Protein 1ITH (pdb70)

Sequence (282 aa):
GLTAAQIKAIQDHWFLNIKGCLQAAADSIFFKYLTAYPGDLAFFHKFSSVPLYGLRSNPAYKAQTLTVINYLDKVVDALGGNAGALMKAKVPSHDAMGITPKHFGQLLKLVGGVFQEEFSADPTTVAAWGDAAGVLVAAMKGLTAAQIKAIQDHWFLNIKGCLQAAADSIFFKYLTAYPGDLAFFHKFSSVPLYGLRSNPAYKAQTLTVINYLDKVVDALGGNAGALMKAKVPSHDAMGITPKHFGQLLKLVGGVFQEEFSADPTTVAAWGDAAGVLVAAMK

Foldseek 3Di:
DDDVVLLCLQVVLCVVFCVVCVLVLLLQLVLVLCVVVVVCLVLVVVCSVPPSVCQSVDPVSSVVSSVVSVLVVVLSVAVVHCSLVSLLVPAPVCVVSVQHLVNLLSSLQCNLVSCVPPGPRDPSNSVSSNVSSVVSSVSND/DADVVLLVLQLVLCVVFDVVCVLVLLQLLVLVLCVVVVVVLVLLPVCSPPPSVCQNVDVVNSVVSSVVSVLVVVLSVQVVHCSLVSLQVCQVVVVVSVDALVSQLSSLCCSLVVCVVPRVRDPSNSVSSNVVSVVNSVSND

Structure (mmCIF, N/CA/C/O backbone):
data_1ITH
#
_entry.id   1ITH
#
_cell.length_a   104.800
_cell.length_b   54.900
_cell.length_c   110.600
_cell.angle_alpha   90.00
_cell.angle_beta   90.00
_cell.angle_gamma   90.00
#
_symmetry.space_group_name_H-M   'C 2 2 21'
#
loop_
_entity.id
_entity.type
_entity.pdbx_description
1 polymer 'HEMOGLOBIN (CYANO MET)'
2 non-polymer 'CYANIDE ION'
3 non-polymer 'PROTOPORPHYRIN IX CONTAINING FE'
4 water water
#
loop_
_atom_site.group_PDB
_atom_site.id
_atom_site.type_symbol
_atom_site.label_atom_id
_atom_site.label_alt_id
_atom_site.label_comp_id
_atom_site.label_asym_id
_atom_site.label_entity_id
_atom_site.label_seq_id
_atom_site.pdbx_PDB_ins_code
_atom_site.Cartn_x
_atom_site.Cartn_y
_atom_site.Cartn_z
_atom_site.occupancy
_atom_site.B_iso_or_equiv
_atom_site.auth_seq_id
_atom_site.auth_comp_id
_atom_site.auth_asym_id
_atom_site.auth_atom_id
_atom_site.pdbx_PDB_model_num
ATOM 1 N N . GLY A 1 1 ? 1.312 33.477 23.992 1.00 43.60 1 GLY A N 1
ATOM 2 C CA . GLY A 1 1 ? 2.265 34.188 24.838 1.00 45.83 1 GLY A CA 1
ATOM 3 C C . GLY A 1 1 ? 3.423 33.244 25.186 1.00 43.55 1 GLY A C 1
ATOM 4 O O . GLY A 1 1 ? 3.137 32.046 25.235 1.00 43.92 1 GLY A O 1
ATOM 5 N N . LEU A 1 2 ? 4.627 33.736 25.542 1.00 40.44 2 LEU A N 1
ATOM 6 C CA . LEU A 1 2 ? 5.831 32.906 25.698 1.00 40.29 2 LEU A CA 1
ATOM 7 C C . LEU A 1 2 ? 6.267 32.248 26.994 1.00 40.05 2 LEU A C 1
ATOM 8 O O . LEU A 1 2 ? 6.470 32.916 28.012 1.00 46.19 2 LEU A O 1
ATOM 13 N N . THR A 1 3 ? 6.492 30.942 26.980 1.00 37.08 3 THR A N 1
ATOM 14 C CA . THR A 1 3 ? 6.989 30.243 28.144 1.00 37.31 3 THR A CA 1
ATOM 15 C C . THR A 1 3 ? 8.469 29.939 27.932 1.00 34.00 3 THR A C 1
ATOM 16 O O . THR A 1 3 ? 8.975 29.951 26.808 1.00 37.25 3 THR A O 1
ATOM 20 N N . ALA A 1 4 ? 9.259 29.620 28.944 1.00 32.71 4 ALA A N 1
ATOM 21 C CA . ALA A 1 4 ? 10.681 29.295 28.757 1.00 28.78 4 ALA A CA 1
ATOM 22 C C . ALA A 1 4 ? 10.913 28.142 27.777 1.00 24.54 4 ALA A C 1
ATOM 23 O O . ALA A 1 4 ? 11.948 28.058 27.124 1.00 24.83 4 ALA A O 1
ATOM 25 N N . ALA A 1 5 ? 9.912 27.278 27.613 1.00 22.30 5 ALA A N 1
ATOM 26 C CA . ALA A 1 5 ? 10.022 26.146 26.722 1.00 22.21 5 ALA A CA 1
ATOM 27 C C . ALA A 1 5 ? 9.998 26.657 25.278 1.00 21.06 5 ALA A C 1
ATOM 28 O O . ALA A 1 5 ? 10.861 26.299 24.472 1.00 24.13 5 ALA A O 1
ATOM 30 N N . GLN A 1 6 ? 9.027 27.526 24.983 1.00 18.47 6 GLN A N 1
ATOM 31 C CA . GLN A 1 6 ? 8.896 28.208 23.709 1.00 17.72 6 GLN A CA 1
ATOM 32 C C . GLN A 1 6 ? 10.159 28.994 23.348 1.00 18.19 6 GLN A C 1
ATOM 33 O O . GLN A 1 6 ? 10.691 28.831 22.254 1.00 29.23 6 GLN A O 1
ATOM 39 N N . ILE A 1 7 ? 10.751 29.768 24.248 1.00 18.35 7 ILE A N 1
ATOM 40 C CA . ILE A 1 7 ? 11.999 30.476 24.006 1.00 14.17 7 ILE A CA 1
ATOM 41 C C . ILE A 1 7 ? 13.136 29.502 23.774 1.00 15.18 7 ILE A C 1
ATOM 42 O O . ILE A 1 7 ? 14.012 29.855 22.976 1.00 18.16 7 ILE A O 1
ATOM 47 N N . LYS A 1 8 ? 13.220 28.292 24.369 1.00 18.07 8 LYS A N 1
ATOM 48 C CA . LYS A 1 8 ? 14.300 27.324 24.072 1.00 14.11 8 LYS A CA 1
ATOM 49 C C . LYS A 1 8 ? 14.058 26.698 22.689 1.00 13.31 8 LYS A C 1
ATOM 50 O O . LYS A 1 8 ? 14.964 26.579 21.861 1.00 15.52 8 LYS A O 1
ATOM 56 N N . ALA A 1 9 ? 12.804 26.401 22.391 1.00 11.04 9 ALA A N 1
ATOM 57 C CA . ALA A 1 9 ? 12.407 25.853 21.117 1.00 15.17 9 ALA A CA 1
ATOM 58 C C . ALA A 1 9 ? 12.924 26.786 20.006 1.00 18.30 9 ALA A C 1
ATOM 59 O O . ALA A 1 9 ? 13.691 26.356 19.137 1.00 24.13 9 ALA A O 1
ATOM 61 N N . ILE A 1 10 ? 12.568 28.073 20.041 1.00 18.72 10 ILE A N 1
ATOM 62 C CA . ILE A 1 10 ? 13.023 29.071 19.073 1.00 18.57 10 ILE A CA 1
ATOM 63 C C . ILE A 1 10 ? 14.530 29.187 19.051 1.00 18.74 10 ILE A C 1
ATOM 64 O O . ILE A 1 10 ? 15.144 28.988 17.977 1.00 22.61 10 ILE A O 1
ATOM 69 N N . GLN A 1 11 ? 15.148 29.452 20.205 1.00 15.69 11 GLN A N 1
ATOM 70 C CA . GLN A 1 11 ? 16.590 29.624 20.206 1.00 19.95 11 GLN A CA 1
ATOM 71 C C . GLN A 1 11 ? 17.443 28.469 19.702 1.00 20.98 11 GLN A C 1
ATOM 72 O O . GLN A 1 11 ? 18.424 28.714 18.982 1.00 13.44 11 GLN A O 1
ATOM 78 N N . ASP A 1 12 ? 17.089 27.229 20.046 1.00 22.90 12 ASP A N 1
ATOM 79 C CA . ASP A 1 12 ? 17.840 26.054 19.602 1.00 26.10 12 ASP A CA 1
ATOM 80 C C . ASP A 1 12 ? 17.727 25.827 18.126 1.00 25.36 12 ASP A C 1
ATOM 81 O O . ASP A 1 12 ? 18.701 25.485 17.454 1.00 27.92 12 ASP A O 1
ATOM 86 N N . HIS A 1 13 ? 16.519 26.020 17.607 1.00 24.44 13 HIS A N 1
ATOM 87 C CA . HIS A 1 13 ? 16.306 25.904 16.181 1.00 23.18 13 HIS A CA 1
ATOM 88 C C . HIS A 1 13 ? 17.060 26.983 15.397 1.00 21.51 13 HIS A C 1
ATOM 89 O O . HIS A 1 13 ? 17.599 26.697 14.324 1.00 17.33 13 HIS A O 1
ATOM 96 N N . TRP A 1 14 ? 17.039 28.231 15.900 1.00 20.03 14 TRP A N 1
ATOM 97 C CA . TRP A 1 14 ? 17.685 29.383 15.272 1.00 12.82 14 TRP A CA 1
ATOM 98 C C . TRP A 1 14 ? 19.158 29.095 15.222 1.00 14.47 14 TRP A C 1
ATOM 99 O O . TRP A 1 14 ? 19.769 29.299 14.163 1.00 19.06 14 TRP A O 1
ATOM 110 N N . PHE A 1 15 ? 19.745 28.570 16.292 1.00 9.37 15 PHE A N 1
ATOM 111 C CA . PHE A 1 15 ? 21.148 28.237 16.248 1.00 11.23 15 PHE A CA 1
ATOM 112 C C . PHE A 1 15 ? 21.403 27.127 15.239 1.00 14.03 15 PHE A C 1
ATOM 113 O O . PHE A 1 15 ? 22.402 27.160 14.538 1.00 14.31 15 PHE A O 1
ATOM 121 N N . LEU A 1 16 ? 20.493 26.155 15.130 1.00 22.73 16 LEU A N 1
ATOM 122 C CA . LEU A 1 16 ? 20.647 24.991 14.252 1.00 23.82 16 LEU A CA 1
ATOM 123 C C . LEU A 1 16 ? 20.543 25.239 12.765 1.00 22.72 16 LEU A C 1
ATOM 124 O O . LEU A 1 16 ? 21.390 24.787 11.997 1.00 23.05 16 LEU A O 1
ATOM 129 N N . ASN A 1 17 ? 19.512 25.972 12.358 1.00 21.84 17 ASN A N 1
ATOM 130 C CA . ASN A 1 17 ? 19.187 26.083 10.939 1.00 20.68 17 ASN A CA 1
ATOM 131 C C . ASN A 1 17 ? 19.229 27.471 10.330 1.00 23.93 17 ASN A C 1
ATOM 132 O O . ASN A 1 17 ? 19.193 27.616 9.096 1.00 26.55 17 ASN A O 1
ATOM 137 N N . ILE A 1 18 ? 19.262 28.502 11.199 1.00 21.33 18 ILE A N 1
ATOM 138 C CA . ILE A 1 18 ? 19.175 29.895 10.761 1.00 14.25 18 ILE A CA 1
ATOM 139 C C . ILE A 1 18 ? 20.485 30.610 10.928 1.00 13.70 18 ILE A C 1
ATOM 140 O O . ILE A 1 18 ? 20.991 31.150 9.941 1.00 16.90 18 ILE A O 1
ATOM 145 N N . LYS A 1 19 ? 21.090 30.576 12.105 1.00 10.91 19 LYS A N 1
ATOM 146 C CA . LYS A 1 19 ? 22.319 31.310 12.339 1.00 12.15 19 LYS A CA 1
ATOM 147 C C . LYS A 1 19 ? 23.461 31.044 11.369 1.00 14.97 19 LYS A C 1
ATOM 148 O O . LYS A 1 19 ? 24.166 31.976 10.981 1.00 23.74 19 LYS A O 1
ATOM 154 N N . GLY A 1 20 ? 23.711 29.817 10.946 1.00 15.74 20 GLY A N 1
ATOM 155 C CA . GLY A 1 20 ? 24.789 29.499 10.047 1.00 10.37 20 GLY A CA 1
ATOM 156 C C . GLY A 1 20 ? 24.572 30.025 8.633 1.00 9.93 20 GLY A C 1
ATOM 157 O O . GLY A 1 20 ? 25.571 30.152 7.918 1.00 4.13 20 GLY A O 1
ATOM 158 N N . CYS A 1 21 ? 23.346 30.381 8.243 1.00 8.27 21 CYS A N 1
ATOM 159 C CA . CYS A 1 21 ? 23.044 30.862 6.915 1.00 15.80 21 CYS A CA 1
ATOM 160 C C . CYS A 1 21 ? 21.957 31.902 7.064 1.00 17.43 21 CYS A C 1
ATOM 161 O O . CYS A 1 21 ? 20.822 31.720 6.588 1.00 20.77 21 CYS A O 1
ATOM 164 N N . LEU A 1 22 ? 22.306 33.038 7.685 1.00 14.85 22 LEU A N 1
ATOM 165 C CA . LEU A 1 22 ? 21.331 34.102 7.898 1.00 15.63 22 LEU A CA 1
ATOM 166 C C . LEU A 1 22 ? 20.792 34.688 6.604 1.00 18.17 22 LEU A C 1
ATOM 167 O O . LEU A 1 22 ? 19.570 34.951 6.567 1.00 19.61 22 LEU A O 1
ATOM 172 N N . GLN A 1 23 ? 21.611 34.797 5.526 1.00 13.49 23 GLN A N 1
ATOM 173 C CA . GLN A 1 23 ? 21.159 35.326 4.228 1.00 9.52 23 GLN A CA 1
ATOM 174 C C . GLN A 1 23 ? 20.021 34.526 3.578 1.00 12.34 23 GLN A C 1
ATOM 175 O O . GLN A 1 23 ? 19.038 35.082 3.078 1.00 10.16 23 GLN A O 1
ATOM 181 N N . ALA A 1 24 ? 20.030 33.191 3.668 1.00 11.65 24 ALA A N 1
ATOM 182 C CA . ALA A 1 24 ? 18.972 32.379 3.036 1.00 10.66 24 ALA A CA 1
ATOM 183 C C . ALA A 1 24 ? 17.621 32.496 3.717 1.00 10.58 24 ALA A C 1
ATOM 184 O O . ALA A 1 24 ? 16.520 32.496 3.114 1.00 11.93 24 ALA A O 1
ATOM 186 N N . ALA A 1 25 ? 17.738 32.508 5.047 1.00 8.80 25 ALA A N 1
ATOM 187 C CA . ALA A 1 25 ? 16.563 32.615 5.885 1.00 5.16 25 ALA A CA 1
ATOM 188 C C . ALA A 1 25 ? 15.994 34.001 5.616 1.00 6.39 25 ALA A C 1
ATOM 189 O O . ALA A 1 25 ? 14.796 34.080 5.328 1.00 8.22 25 ALA A O 1
ATOM 191 N N . ALA A 1 26 ? 16.839 35.055 5.544 1.00 3.04 26 ALA A N 1
ATOM 192 C CA . ALA A 1 26 ? 16.397 36.419 5.278 1.00 3.34 26 ALA A CA 1
ATOM 193 C C . ALA A 1 26 ? 15.722 36.584 3.920 1.00 7.97 26 ALA A C 1
ATOM 194 O O . ALA A 1 26 ? 14.552 37.035 3.891 1.00 8.09 26 ALA A O 1
ATOM 196 N N . ASP A 1 27 ? 16.377 36.115 2.834 1.00 8.29 27 ASP A N 1
ATOM 197 C CA . ASP A 1 27 ? 15.826 36.134 1.470 1.00 10.47 27 ASP A CA 1
ATOM 198 C C . ASP A 1 27 ? 14.476 35.485 1.374 1.00 12.23 27 ASP A C 1
ATOM 199 O O . ASP A 1 27 ? 13.590 36.010 0.706 1.00 10.95 27 ASP A O 1
ATOM 204 N N . SER A 1 28 ? 14.299 34.307 1.995 1.00 17.30 28 SER A N 1
ATOM 205 C CA . SER A 1 28 ? 13.029 33.601 1.952 1.00 16.51 28 SER A CA 1
ATOM 206 C C . SER A 1 28 ? 11.939 34.180 2.840 1.00 13.21 28 SER A C 1
ATOM 207 O O . SER A 1 28 ? 10.764 34.137 2.462 1.00 11.67 28 SER A O 1
ATOM 210 N N . ILE A 1 29 ? 12.262 34.749 4.005 1.00 12.01 29 ILE A N 1
ATOM 211 C CA . ILE A 1 29 ? 11.244 35.416 4.808 1.00 7.46 29 ILE A CA 1
ATOM 212 C C . ILE A 1 29 ? 10.768 36.596 3.975 1.00 6.54 29 ILE A C 1
ATOM 213 O O . ILE A 1 29 ? 9.568 36.701 3.734 1.00 9.80 29 ILE A O 1
ATOM 218 N N . PHE A 1 30 ? 11.625 37.437 3.413 1.00 6.87 30 PHE A N 1
ATOM 219 C CA . PHE A 1 30 ? 11.089 38.546 2.644 1.00 10.35 30 PHE A CA 1
ATOM 220 C C . PHE A 1 30 ? 10.461 38.139 1.318 1.00 11.52 30 PHE A C 1
ATOM 221 O O . PHE A 1 30 ? 9.458 38.759 0.911 1.00 10.31 30 PHE A O 1
ATOM 229 N N . PHE A 1 31 ? 10.977 37.073 0.665 1.00 9.61 31 PHE A N 1
ATOM 230 C CA . PHE A 1 31 ? 10.310 36.573 -0.515 1.00 7.47 31 PHE A CA 1
ATOM 231 C C . PHE A 1 31 ? 8.889 36.090 -0.198 1.00 9.13 31 PHE A C 1
ATOM 232 O O . PHE A 1 31 ? 7.970 36.541 -0.900 1.00 13.54 31 PHE A O 1
ATOM 240 N N . LYS A 1 32 ? 8.595 35.259 0.811 1.00 8.44 32 LYS A N 1
ATOM 241 C CA . LYS A 1 32 ? 7.222 34.924 1.177 1.00 14.15 32 LYS A CA 1
ATOM 242 C C . LYS A 1 32 ? 6.378 36.166 1.537 1.00 14.00 32 LYS A C 1
ATOM 243 O O . LYS A 1 32 ? 5.173 36.217 1.214 1.00 15.92 32 LYS A O 1
ATOM 249 N N . TYR A 1 33 ? 6.952 37.201 2.171 1.00 13.67 33 TYR A N 1
ATOM 250 C CA . TYR A 1 33 ? 6.251 38.472 2.407 1.00 9.12 33 TYR A CA 1
ATOM 251 C C . TYR A 1 33 ? 5.866 39.204 1.119 1.00 8.18 33 TYR A C 1
ATOM 252 O O . TYR A 1 33 ? 4.705 39.581 0.877 1.00 8.21 33 TYR A O 1
ATOM 261 N N . LEU A 1 34 ? 6.862 39.430 0.286 1.00 5.71 34 LEU A N 1
ATOM 262 C CA . LEU A 1 34 ? 6.679 40.161 -0.939 1.00 8.86 34 LEU A CA 1
ATOM 263 C C . LEU A 1 34 ? 5.832 39.425 -1.971 1.00 11.93 34 LEU A C 1
ATOM 264 O O . LEU A 1 34 ? 5.177 40.018 -2.838 1.00 18.03 34 LEU A O 1
ATOM 269 N N . THR A 1 35 ? 5.766 38.102 -1.890 1.00 16.47 35 THR A N 1
ATOM 270 C CA . THR A 1 35 ? 4.826 37.360 -2.708 1.00 15.04 35 THR A CA 1
ATOM 271 C C . THR A 1 35 ? 3.410 37.524 -2.205 1.00 16.56 35 THR A C 1
ATOM 272 O O . THR A 1 35 ? 2.480 37.693 -3.001 1.00 22.08 35 THR A O 1
ATOM 276 N N . ALA A 1 36 ? 3.231 37.433 -0.882 1.00 15.29 36 ALA A N 1
ATOM 277 C CA . ALA A 1 36 ? 1.890 37.562 -0.339 1.00 13.59 36 ALA A CA 1
ATOM 278 C C . ALA A 1 36 ? 1.380 39.003 -0.397 1.00 13.35 36 ALA A C 1
ATOM 279 O O . ALA A 1 36 ? 0.168 39.212 -0.608 1.00 14.98 36 ALA A O 1
ATOM 281 N N . TYR A 1 37 ? 2.292 39.988 -0.271 1.00 8.32 37 TYR A N 1
ATOM 282 C CA . TYR A 1 37 ? 1.944 41.406 -0.213 1.00 9.89 37 TYR A CA 1
ATOM 283 C C . TYR A 1 37 ? 2.721 42.184 -1.294 1.00 10.65 37 TYR A C 1
ATOM 284 O O . TYR A 1 37 ? 3.626 42.994 -1.028 1.00 4.48 37 TYR A O 1
ATOM 293 N N . PRO A 1 38 ? 2.437 41.948 -2.587 1.00 12.28 38 PRO A N 1
ATOM 294 C CA . PRO A 1 38 ? 3.290 42.411 -3.659 1.00 12.53 38 PRO A CA 1
ATOM 295 C C . PRO A 1 38 ? 3.324 43.930 -3.750 1.00 15.22 38 PRO A C 1
ATOM 296 O O . PRO A 1 38 ? 4.358 44.497 -4.097 1.00 23.09 38 PRO A O 1
ATOM 300 N N . GLY A 1 39 ? 2.292 44.671 -3.379 1.00 17.04 39 GLY A N 1
ATOM 301 C CA . GLY A 1 39 ? 2.384 46.120 -3.506 1.00 17.95 39 GLY A CA 1
ATOM 302 C C . GLY A 1 39 ? 3.422 46.778 -2.580 1.00 16.00 39 GLY A C 1
ATOM 303 O O . GLY A 1 39 ? 3.983 47.822 -2.929 1.00 20.24 39 GLY A O 1
ATOM 304 N N . ASP A 1 40 ? 3.766 46.197 -1.428 1.00 13.62 40 ASP A N 1
ATOM 305 C CA . ASP A 1 40 ? 4.649 46.844 -0.480 1.00 12.71 40 ASP A CA 1
ATOM 306 C C . ASP A 1 40 ? 6.092 46.863 -1.019 1.00 13.25 40 ASP A C 1
ATOM 307 O O . ASP A 1 40 ? 7.014 47.522 -0.492 1.00 12.72 40 ASP A O 1
ATOM 312 N N . LEU A 1 41 ? 6.322 46.217 -2.163 1.00 8.06 41 LEU A N 1
ATOM 313 C CA . LEU A 1 41 ? 7.602 46.321 -2.831 1.00 9.71 41 LEU A CA 1
ATOM 314 C C . LEU A 1 41 ? 7.888 47.810 -3.175 1.00 8.87 41 LEU A C 1
ATOM 315 O O . LEU A 1 41 ? 9.040 48.247 -3.140 1.00 10.96 41 LEU A O 1
ATOM 320 N N . ALA A 1 42 ? 6.864 48.634 -3.384 1.00 7.29 42 ALA A N 1
ATOM 321 C CA . ALA A 1 42 ? 7.053 50.029 -3.690 1.00 11.46 42 ALA A CA 1
ATOM 322 C C . ALA A 1 42 ? 7.791 50.723 -2.541 1.00 14.76 42 ALA A C 1
ATOM 323 O O . ALA A 1 42 ? 8.671 51.544 -2.804 1.00 25.77 42 ALA A O 1
ATOM 325 N N . PHE A 1 43 ? 7.580 50.370 -1.265 1.00 13.74 43 PHE A N 1
ATOM 326 C CA . PHE A 1 43 ? 8.315 50.920 -0.134 1.00 10.75 43 PHE A CA 1
ATOM 327 C C . PHE A 1 43 ? 9.806 50.726 -0.252 1.00 10.54 43 PHE A C 1
ATOM 328 O O . PHE A 1 43 ? 10.575 51.554 0.265 1.00 7.61 43 PHE A O 1
ATOM 336 N N . PHE A 1 44 ? 10.296 49.683 -0.923 1.00 13.51 44 PHE A N 1
ATOM 337 C CA . PHE A 1 44 ? 11.720 49.410 -1.007 1.00 17.58 44 PHE A CA 1
ATOM 338 C C . PHE A 1 44 ? 12.378 50.009 -2.259 1.00 20.03 44 PHE A C 1
ATOM 339 O O . PHE A 1 44 ? 12.903 49.332 -3.147 1.00 21.30 44 PHE A O 1
ATOM 347 N N . HIS A 1 45 ? 12.539 51.342 -2.172 1.00 20.40 45 HIS A N 1
ATOM 348 C CA . HIS A 1 45 ? 13.038 52.169 -3.281 1.00 15.19 45 HIS A CA 1
ATOM 349 C C . HIS A 1 45 ? 14.355 51.758 -3.867 1.00 12.25 45 HIS A C 1
ATOM 350 O O . HIS A 1 45 ? 14.529 51.967 -5.054 1.00 18.31 45 HIS A O 1
ATOM 357 N N . LYS A 1 46 ? 15.289 51.132 -3.158 1.00 13.80 46 LYS A N 1
ATOM 358 C CA . LYS A 1 46 ? 16.465 50.714 -3.860 1.00 15.63 46 LYS A CA 1
ATOM 359 C C . LYS A 1 46 ? 16.309 49.364 -4.548 1.00 16.07 46 LYS A C 1
ATOM 360 O O . LYS A 1 46 ? 17.279 48.828 -5.068 1.00 22.70 46 LYS A O 1
ATOM 366 N N . PHE A 1 47 ? 15.124 48.758 -4.625 1.00 12.14 47 PHE A N 1
ATOM 367 C CA . PHE A 1 47 ? 14.940 47.605 -5.499 1.00 17.10 47 PHE A CA 1
ATOM 368 C C . PHE A 1 47 ? 13.486 47.483 -5.986 1.00 19.07 47 PHE A C 1
ATOM 369 O O . PHE A 1 47 ? 13.117 46.495 -6.628 1.00 19.74 47 PHE A O 1
ATOM 377 N N . SER A 1 48 ? 12.674 48.539 -5.884 1.00 21.90 48 SER A N 1
ATOM 378 C CA . SER A 1 48 ? 11.274 48.520 -6.311 1.00 22.30 48 SER A CA 1
ATOM 379 C C . SER A 1 48 ? 11.000 48.346 -7.800 1.00 19.96 48 SER A C 1
ATOM 380 O O . SER A 1 48 ? 9.854 48.261 -8.228 1.00 18.58 48 SER A O 1
ATOM 383 N N . SER A 1 49 ? 12.004 48.340 -8.652 1.00 18.53 49 SER A N 1
ATOM 384 C CA . SER A 1 49 ? 11.782 48.100 -10.052 1.00 23.58 49 SER A CA 1
ATOM 385 C C . SER A 1 49 ? 12.239 46.710 -10.474 1.00 23.06 49 SER A C 1
ATOM 386 O O . SER A 1 49 ? 12.160 46.336 -11.649 1.00 28.89 49 SER A O 1
ATOM 389 N N . VAL A 1 50 ? 12.735 45.899 -9.558 1.00 20.78 50 VAL A N 1
ATOM 390 C CA . VAL A 1 50 ? 13.084 44.526 -9.876 1.00 16.95 50 VAL A CA 1
ATOM 391 C C . VAL A 1 50 ? 11.722 43.838 -9.815 1.00 21.73 50 VAL A C 1
ATOM 392 O O . VAL A 1 50 ? 10.917 44.203 -8.927 1.00 23.00 50 VAL A O 1
ATOM 396 N N . PRO A 1 51 ? 11.335 42.954 -10.772 1.00 20.56 51 PRO A N 1
ATOM 397 C CA . PRO A 1 51 ? 10.133 42.119 -10.694 1.00 14.79 51 PRO A CA 1
ATOM 398 C C . PRO A 1 51 ? 10.450 41.042 -9.685 1.00 12.35 51 PRO A C 1
ATOM 399 O O . PRO A 1 51 ? 11.650 40.702 -9.557 1.00 13.18 51 PRO A O 1
ATOM 403 N N . LEU A 1 52 ? 9.413 40.512 -9.012 1.00 12.04 52 LEU A N 1
ATOM 404 C CA . LEU A 1 52 ? 9.529 39.472 -7.963 1.00 16.08 52 LEU A CA 1
ATOM 405 C C . LEU A 1 52 ? 10.478 38.329 -8.224 1.00 15.50 52 LEU A C 1
ATOM 406 O O . LEU A 1 52 ? 11.321 38.017 -7.363 1.00 17.07 52 LEU A O 1
ATOM 411 N N . TYR A 1 53 ? 10.409 37.797 -9.454 1.00 10.15 53 TYR A N 1
ATOM 412 C CA . TYR A 1 53 ? 11.276 36.709 -9.823 1.00 6.31 53 TYR A CA 1
ATOM 413 C C . TYR A 1 53 ? 12.712 37.054 -9.913 1.00 5.35 53 TYR A C 1
ATOM 414 O O . TYR A 1 53 ? 13.509 36.126 -10.037 1.00 7.26 53 TYR A O 1
ATOM 423 N N . GLY A 1 54 ? 13.075 38.340 -9.881 1.00 3.19 54 GLY A N 1
ATOM 424 C CA . GLY A 1 54 ? 14.489 38.731 -9.982 1.00 3.26 54 GLY A CA 1
ATOM 425 C C . GLY A 1 54 ? 15.166 39.114 -8.667 1.00 6.35 54 GLY A C 1
ATOM 426 O O . GLY A 1 54 ? 16.402 39.327 -8.622 1.00 7.44 54 GLY A O 1
ATOM 427 N N . LEU A 1 55 ? 14.371 39.193 -7.590 1.00 5.22 55 LEU A N 1
ATOM 428 C CA . LEU A 1 55 ? 14.831 39.684 -6.306 1.00 10.35 55 LEU A CA 1
ATOM 429 C C . LEU A 1 55 ? 15.877 38.827 -5.607 1.00 14.88 55 LEU A C 1
ATOM 430 O O . LEU A 1 55 ? 16.867 39.400 -5.191 1.00 15.45 55 LEU A O 1
ATOM 435 N N . ARG A 1 56 ? 15.835 37.486 -5.473 1.00 16.08 56 ARG A N 1
ATOM 436 C CA . ARG A 1 56 ? 16.845 36.717 -4.746 1.00 13.27 56 ARG A CA 1
ATOM 437 C C . ARG A 1 56 ? 18.278 36.913 -5.242 1.00 15.14 56 ARG A C 1
ATOM 438 O O . ARG A 1 56 ? 19.267 36.624 -4.552 1.00 18.14 56 ARG A O 1
ATOM 446 N N . SER A 1 57 ? 18.379 37.407 -6.463 1.00 18.18 57 SER A N 1
ATOM 447 C CA . SER A 1 57 ? 19.629 37.614 -7.160 1.00 21.22 57 SER A CA 1
ATOM 448 C C . SER A 1 57 ? 20.104 39.056 -7.034 1.00 20.38 57 SER A C 1
ATOM 449 O O . SER A 1 57 ? 21.289 39.351 -7.198 1.00 23.39 57 SER A O 1
ATOM 452 N N . ASN A 1 58 ? 19.186 39.958 -6.703 1.00 20.83 58 ASN A N 1
ATOM 453 C CA . ASN A 1 58 ? 19.458 41.370 -6.617 1.00 16.72 58 ASN A CA 1
ATOM 454 C C . ASN A 1 58 ? 20.295 41.707 -5.382 1.00 17.98 58 ASN A C 1
ATOM 455 O O . ASN A 1 58 ? 19.894 41.465 -4.232 1.00 22.07 58 ASN A O 1
ATOM 460 N N . PRO A 1 59 ? 21.486 42.276 -5.554 1.00 15.69 59 PRO A N 1
ATOM 461 C CA . PRO A 1 59 ? 22.339 42.727 -4.485 1.00 13.29 59 PRO A CA 1
ATOM 462 C C . PRO A 1 59 ? 21.721 43.683 -3.481 1.00 16.38 59 PRO A C 1
ATOM 463 O O . PRO A 1 59 ? 22.070 43.569 -2.288 1.00 21.35 59 PRO A O 1
ATOM 467 N N . ALA A 1 60 ? 20.806 44.597 -3.849 1.00 16.36 60 ALA A N 1
ATOM 468 C CA . ALA A 1 60 ? 20.294 45.526 -2.851 1.00 17.08 60 ALA A CA 1
ATOM 469 C C . ALA A 1 60 ? 19.226 44.831 -2.010 1.00 15.72 60 ALA A C 1
ATOM 470 O O . ALA A 1 60 ? 19.156 44.995 -0.798 1.00 15.28 60 ALA A O 1
ATOM 472 N N . TYR A 1 61 ? 18.478 43.913 -2.599 1.00 17.82 61 TYR A N 1
ATOM 473 C CA . TYR A 1 61 ? 17.529 43.071 -1.884 1.00 16.71 61 TYR A CA 1
ATOM 474 C C . TYR A 1 61 ? 18.215 42.323 -0.737 1.00 17.16 61 TYR A C 1
ATOM 475 O O . TYR A 1 61 ? 17.771 42.389 0.408 1.00 17.12 61 TYR A O 1
ATOM 484 N N . LYS A 1 62 ? 19.326 41.657 -1.044 1.00 15.06 62 LYS A N 1
ATOM 485 C CA . LYS A 1 62 ? 20.095 40.862 -0.115 1.00 15.70 62 LYS A CA 1
ATOM 486 C C . LYS A 1 62 ? 20.722 41.682 1.001 1.00 17.65 62 LYS A C 1
ATOM 487 O O . LYS A 1 62 ? 20.850 41.229 2.132 1.00 24.26 62 LYS A O 1
ATOM 493 N N . ALA A 1 63 ? 21.133 42.916 0.741 1.00 17.17 63 ALA A N 1
ATOM 494 C CA . ALA A 1 63 ? 21.642 43.816 1.759 1.00 11.58 63 ALA A CA 1
ATOM 495 C C . ALA A 1 63 ? 20.519 44.142 2.742 1.00 11.62 63 ALA A C 1
ATOM 496 O O . ALA A 1 63 ? 20.692 43.938 3.934 1.00 11.08 63 ALA A O 1
ATOM 498 N N . GLN A 1 64 ? 19.326 44.498 2.244 1.00 10.03 64 GLN A N 1
ATOM 499 C CA . GLN A 1 64 ? 18.183 44.843 3.054 1.00 9.73 64 GLN A CA 1
ATOM 500 C C . GLN A 1 64 ? 17.727 43.729 3.971 1.00 12.55 64 GLN A C 1
ATOM 501 O O . GLN A 1 64 ? 17.549 43.868 5.192 1.00 17.31 64 GLN A O 1
ATOM 507 N N . THR A 1 65 ? 17.491 42.604 3.320 1.00 12.73 65 THR A N 1
ATOM 508 C CA . THR A 1 65 ? 17.107 41.370 3.971 1.00 10.98 65 THR A CA 1
ATOM 509 C C . THR A 1 65 ? 18.076 40.955 5.109 1.00 11.81 65 THR A C 1
ATOM 510 O O . THR A 1 65 ? 17.640 40.702 6.242 1.00 10.05 65 THR A O 1
ATOM 514 N N . LEU A 1 66 ? 19.386 40.957 4.878 1.00 7.19 66 LEU A N 1
ATOM 515 C CA . LEU A 1 66 ? 20.349 40.606 5.886 1.00 9.77 66 LEU A CA 1
ATOM 516 C C . LEU A 1 66 ? 20.350 41.686 6.973 1.00 16.99 66 LEU A C 1
ATOM 517 O O . LEU A 1 66 ? 20.493 41.286 8.139 1.00 18.85 66 LEU A O 1
ATOM 522 N N . THR A 1 67 ? 20.178 43.008 6.709 1.00 17.78 67 THR A N 1
ATOM 523 C CA . THR A 1 67 ? 20.057 44.041 7.749 1.00 15.42 67 THR A CA 1
ATOM 524 C C . THR A 1 67 ? 18.862 43.765 8.675 1.00 13.76 67 THR A C 1
ATOM 525 O O . THR A 1 67 ? 18.906 44.043 9.877 1.00 15.91 67 THR A O 1
ATOM 529 N N . VAL A 1 68 ? 17.746 43.241 8.141 1.00 9.19 68 VAL A N 1
ATOM 530 C CA . VAL A 1 68 ? 16.628 42.872 8.979 1.00 8.81 68 VAL A CA 1
ATOM 531 C C . VAL A 1 68 ? 16.986 41.659 9.837 1.00 15.18 68 VAL A C 1
ATOM 532 O O . VAL A 1 68 ? 16.900 41.773 11.065 1.00 16.31 68 VAL A O 1
ATOM 536 N N . ILE A 1 69 ? 17.443 40.518 9.268 1.00 13.26 69 ILE A N 1
ATOM 537 C CA . ILE A 1 69 ? 17.674 39.282 10.015 1.00 11.30 69 ILE A CA 1
ATOM 538 C C . ILE A 1 69 ? 18.822 39.467 10.995 1.00 14.08 69 ILE A C 1
ATOM 539 O O . ILE A 1 69 ? 18.846 38.818 12.039 1.00 14.51 69 ILE A O 1
ATOM 544 N N . ASN A 1 70 ? 19.781 40.353 10.705 1.00 18.99 70 ASN A N 1
ATOM 545 C CA . ASN A 1 70 ? 20.926 40.667 11.577 1.00 20.48 70 ASN A CA 1
ATOM 546 C C . ASN A 1 70 ? 20.325 41.278 12.861 1.00 19.29 70 ASN A C 1
ATOM 547 O O . ASN A 1 70 ? 20.717 40.921 13.969 1.00 14.61 70 ASN A O 1
ATOM 552 N N . TYR A 1 71 ? 19.326 42.156 12.755 1.00 13.43 71 TYR A N 1
ATOM 553 C CA . TYR A 1 71 ? 18.645 42.714 13.897 1.00 14.75 71 TYR A CA 1
ATOM 554 C C . TYR A 1 71 ? 17.776 41.676 14.636 1.00 11.88 71 TYR A C 1
ATOM 555 O O . TYR A 1 71 ? 17.833 41.562 15.870 1.00 10.83 71 TYR A O 1
ATOM 564 N N . LEU A 1 72 ? 16.967 40.932 13.892 1.00 7.74 72 LEU A N 1
ATOM 565 C CA . LEU A 1 72 ? 16.120 39.871 14.381 1.00 6.65 72 LEU A CA 1
ATOM 566 C C . LEU A 1 72 ? 16.930 38.828 15.147 1.00 8.45 72 LEU A C 1
ATOM 567 O O . LEU A 1 72 ? 16.458 38.341 16.179 1.00 16.08 72 LEU A O 1
ATOM 572 N N . ASP A 1 73 ? 18.162 38.549 14.765 1.00 4.87 73 ASP A N 1
ATOM 573 C CA . ASP A 1 73 ? 19.024 37.614 15.446 1.00 11.18 73 ASP A CA 1
ATOM 574 C C . ASP A 1 73 ? 19.188 38.055 16.898 1.00 16.26 73 ASP A C 1
ATOM 575 O O . ASP A 1 73 ? 18.872 37.316 17.860 1.00 14.25 73 ASP A O 1
ATOM 580 N N . LYS A 1 74 ? 19.439 39.374 17.002 1.00 14.81 74 LYS A N 1
ATOM 581 C CA . LYS A 1 74 ? 19.598 40.008 18.306 1.00 14.14 74 LYS A CA 1
ATOM 582 C C . LYS A 1 74 ? 18.279 39.988 19.059 1.00 15.19 74 LYS A C 1
ATOM 583 O O . LYS A 1 74 ? 18.343 39.745 20.262 1.00 13.55 74 LYS A O 1
ATOM 589 N N . VAL A 1 75 ? 17.068 40.113 18.458 1.00 11.97 75 VAL A N 1
ATOM 590 C CA . VAL A 1 75 ? 15.883 40.037 19.308 1.00 14.82 75 VAL A CA 1
ATOM 591 C C . VAL A 1 75 ? 15.626 38.583 19.706 1.00 20.21 75 VAL A C 1
ATOM 592 O O . VAL A 1 75 ? 15.019 38.325 20.733 1.00 25.91 75 VAL A O 1
ATOM 596 N N . VAL A 1 76 ? 16.071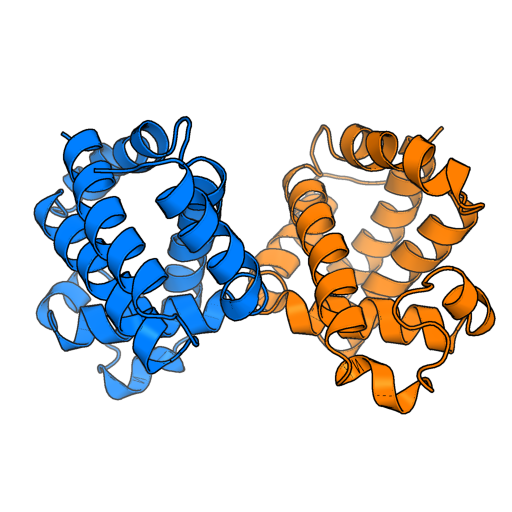 37.583 18.966 1.00 20.38 76 VAL A N 1
ATOM 597 C CA . VAL A 1 76 ? 15.918 36.216 19.375 1.00 14.93 76 VAL A CA 1
ATOM 598 C C . VAL A 1 76 ? 16.784 36.005 20.630 1.00 17.44 76 VAL A C 1
ATOM 599 O O . VAL A 1 76 ? 16.266 35.468 21.616 1.00 21.11 76 VAL A O 1
ATOM 603 N N . ASP A 1 77 ? 18.050 36.449 20.647 1.00 14.89 77 ASP A N 1
ATOM 604 C CA . ASP A 1 77 ? 18.902 36.342 21.816 1.00 20.44 77 ASP A CA 1
ATOM 605 C C . ASP A 1 77 ? 18.259 36.873 23.102 1.00 23.33 77 ASP A C 1
ATOM 606 O O . ASP A 1 77 ? 18.419 36.382 24.222 1.00 28.67 77 ASP A O 1
ATOM 611 N N . ALA A 1 78 ? 17.447 37.895 22.915 1.00 23.35 78 ALA A N 1
ATOM 612 C CA . ALA A 1 78 ? 16.826 38.598 23.991 1.00 20.12 78 ALA A CA 1
ATOM 613 C C . ALA A 1 78 ? 15.355 38.283 24.144 1.00 22.26 78 ALA A C 1
ATOM 614 O O . ALA A 1 78 ? 14.639 39.176 24.607 1.00 24.15 78 ALA A O 1
ATOM 616 N N . LEU A 1 79 ? 14.819 37.095 23.818 1.00 21.88 79 LEU A N 1
ATOM 617 C CA . LEU A 1 79 ? 13.390 36.854 24.008 1.00 22.10 79 LEU A CA 1
ATOM 618 C C . LEU A 1 79 ? 12.932 36.783 25.466 1.00 24.66 79 LEU A C 1
ATOM 619 O O . LEU A 1 79 ? 11.826 37.178 25.825 1.00 25.49 79 LEU A O 1
ATOM 624 N N . GLY A 1 80 ? 13.699 36.311 26.422 1.00 30.35 80 GLY A N 1
ATOM 625 C CA . GLY A 1 80 ? 13.296 36.444 27.830 1.00 35.44 80 GLY A CA 1
ATOM 626 C C . GLY A 1 80 ? 14.026 37.679 28.362 1.00 36.47 80 GLY A C 1
ATOM 627 O O . GLY A 1 80 ? 14.915 37.586 29.219 1.00 39.86 80 GLY A O 1
ATOM 628 N N . GLY A 1 81 ? 13.729 38.838 27.791 1.00 31.19 81 GLY A N 1
ATOM 629 C CA . GLY A 1 81 ? 14.508 40.000 28.128 1.00 23.43 81 GLY A CA 1
ATOM 630 C C . GLY A 1 81 ? 13.959 41.165 27.377 1.00 21.61 81 GLY A C 1
ATOM 631 O O . GLY A 1 81 ? 12.755 41.360 27.344 1.00 18.31 81 GLY A O 1
ATOM 632 N N . ASN A 1 82 ? 14.791 41.924 26.715 1.00 23.93 82 ASN A N 1
ATOM 633 C CA . ASN A 1 82 ? 14.334 43.144 26.081 1.00 27.34 82 ASN A CA 1
ATOM 634 C C . ASN A 1 82 ? 13.967 43.040 24.610 1.00 26.59 82 ASN A C 1
ATOM 635 O O . ASN A 1 82 ? 13.927 44.076 23.930 1.00 25.25 82 ASN A O 1
ATOM 640 N N . ALA A 1 83 ? 13.582 41.847 24.121 1.00 25.61 83 ALA A N 1
ATOM 641 C CA . ALA A 1 83 ? 13.116 41.635 22.739 1.00 24.71 83 ALA A CA 1
ATOM 642 C C . ALA A 1 83 ? 12.043 42.623 22.255 1.00 20.72 83 ALA A C 1
ATOM 643 O O . ALA A 1 83 ? 12.042 43.130 21.130 1.00 19.14 83 ALA A O 1
ATOM 645 N N . GLY A 1 84 ? 11.132 42.909 23.201 1.00 20.32 84 GLY A N 1
ATOM 646 C CA . GLY A 1 84 ? 10.020 43.838 23.063 1.00 14.81 84 GLY A CA 1
ATOM 647 C C . GLY A 1 84 ? 10.560 45.196 22.730 1.00 12.56 84 GLY A C 1
ATOM 648 O O . GLY A 1 84 ? 10.303 45.694 21.642 1.00 16.10 84 GLY A O 1
ATOM 649 N N . ALA A 1 85 ? 11.434 45.703 23.599 1.00 10.37 85 ALA A N 1
ATOM 650 C CA . ALA A 1 85 ? 12.022 47.018 23.466 1.00 11.56 85 ALA A CA 1
ATOM 651 C C . ALA A 1 85 ? 12.810 47.159 22.171 1.00 14.61 85 ALA A C 1
ATOM 652 O O . ALA A 1 85 ? 12.824 48.261 21.580 1.00 17.18 85 ALA A O 1
ATOM 654 N N . LEU A 1 86 ? 13.456 46.060 21.707 1.00 15.36 86 LEU A N 1
ATOM 655 C CA . LEU A 1 86 ? 14.218 46.111 20.462 1.00 13.95 86 LEU A CA 1
ATOM 656 C C . LEU A 1 86 ? 13.275 46.173 19.281 1.00 12.53 86 LEU A C 1
ATOM 657 O O . LEU A 1 86 ? 13.562 46.874 18.303 1.00 16.13 86 LEU A O 1
ATOM 662 N N . MET A 1 87 ? 12.114 45.537 19.356 1.00 11.84 87 MET A N 1
ATOM 663 C CA . MET A 1 87 ? 11.149 45.694 18.298 1.00 14.30 87 MET A CA 1
ATOM 664 C C . MET A 1 87 ? 10.603 47.104 18.301 1.00 16.87 87 MET A C 1
ATOM 665 O O . MET A 1 87 ? 10.729 47.785 17.270 1.00 13.96 87 MET A O 1
ATOM 670 N N . LYS A 1 88 ? 10.130 47.611 19.468 1.00 15.64 88 LYS A N 1
ATOM 671 C CA . LYS A 1 88 ? 9.576 48.940 19.533 1.00 12.23 88 LYS A CA 1
ATOM 672 C C . LYS A 1 88 ? 10.596 49.998 19.177 1.00 10.31 88 LYS A C 1
ATOM 673 O O . LYS A 1 88 ? 10.231 50.955 18.528 1.00 14.52 88 LYS A O 1
ATOM 679 N N . ALA A 1 89 ? 11.884 49.847 19.416 1.00 11.78 89 ALA A N 1
ATOM 680 C CA . ALA A 1 89 ? 12.908 50.798 18.995 1.00 12.23 89 ALA A CA 1
ATOM 681 C C . ALA A 1 89 ? 12.984 51.080 17.511 1.00 15.29 89 ALA A C 1
ATOM 682 O O . ALA A 1 89 ? 13.786 51.921 17.099 1.00 21.09 89 ALA A O 1
ATOM 684 N N . LYS A 1 90 ? 12.261 50.305 16.682 1.00 17.76 90 LYS A N 1
ATOM 685 C CA . LYS A 1 90 ? 12.230 50.435 15.227 1.00 18.19 90 LYS A CA 1
ATOM 686 C C . LYS A 1 90 ? 10.948 51.027 14.704 1.00 18.11 90 LYS A C 1
ATOM 687 O O . LYS A 1 90 ? 10.878 51.365 13.507 1.00 15.99 90 LYS A O 1
ATOM 693 N N . VAL A 1 91 ? 9.937 51.123 15.580 1.00 15.48 91 VAL A N 1
ATOM 694 C CA . VAL A 1 91 ? 8.668 51.665 15.146 1.00 16.90 91 VAL A CA 1
ATOM 695 C C . VAL A 1 91 ? 8.750 53.135 14.702 1.00 18.09 91 VAL A C 1
ATOM 696 O O . VAL A 1 91 ? 8.319 53.376 13.564 1.00 15.36 91 VAL A O 1
ATOM 700 N N . PRO A 1 92 ? 9.269 54.154 15.430 1.00 17.19 92 PRO A N 1
ATOM 701 C CA . PRO A 1 92 ? 9.206 55.542 14.956 1.00 14.43 92 PRO A CA 1
ATOM 702 C C . PRO A 1 92 ? 9.859 55.737 13.585 1.00 11.82 92 PRO A C 1
ATOM 703 O O . PRO A 1 92 ? 9.149 56.264 12.734 1.00 12.16 92 PRO A O 1
ATOM 707 N N . SER A 1 93 ? 11.032 55.221 13.205 1.00 15.31 93 SER A N 1
ATOM 708 C CA . SER A 1 93 ? 11.555 55.430 11.857 1.00 20.61 93 SER A CA 1
ATOM 709 C C . SER A 1 93 ? 10.722 54.844 10.718 1.00 22.06 93 SER A C 1
ATOM 710 O O . SER A 1 93 ? 10.613 55.444 9.651 1.00 22.98 93 SER A O 1
ATOM 713 N N . HIS A 1 94 ? 10.112 53.671 10.926 1.00 20.13 94 HIS A N 1
ATOM 714 C CA . HIS A 1 94 ? 9.254 53.034 9.945 1.00 16.63 94 HIS A CA 1
ATOM 715 C C . HIS A 1 94 ? 7.909 53.719 9.892 1.00 18.44 94 HIS A C 1
ATOM 716 O O . HIS A 1 94 ? 7.250 53.651 8.844 1.00 20.70 94 HIS A O 1
ATOM 723 N N . ASP A 1 95 ? 7.457 54.332 10.991 1.00 17.79 95 ASP A N 1
ATOM 724 C CA . ASP A 1 95 ? 6.162 54.991 11.034 1.00 17.69 95 ASP A CA 1
ATOM 725 C C . ASP A 1 95 ? 6.225 56.182 10.091 1.00 12.44 95 ASP A C 1
ATOM 726 O O . ASP A 1 95 ? 5.364 56.364 9.231 1.00 11.03 95 ASP A O 1
ATOM 731 N N . ALA A 1 96 ? 7.364 56.853 10.118 1.00 8.87 96 ALA A N 1
ATOM 732 C CA . ALA A 1 96 ? 7.655 58.018 9.270 1.00 12.61 96 ALA A CA 1
ATOM 733 C C . ALA A 1 96 ? 7.553 57.751 7.764 1.00 12.99 96 ALA A C 1
ATOM 734 O O . ALA A 1 96 ? 7.279 58.643 6.970 1.00 12.19 96 ALA A O 1
ATOM 736 N N . MET A 1 97 ? 7.644 56.472 7.383 1.00 12.92 97 MET A N 1
ATOM 737 C CA . MET A 1 97 ? 7.546 55.993 6.016 1.00 13.10 97 MET A CA 1
ATOM 738 C C . MET A 1 97 ? 6.196 55.434 5.672 1.00 12.62 97 MET A C 1
ATOM 739 O O . MET A 1 97 ? 5.973 55.012 4.532 1.00 19.41 97 MET A O 1
ATOM 744 N N . GLY A 1 98 ? 5.280 55.405 6.618 1.00 14.36 98 GLY A N 1
ATOM 745 C CA . GLY A 1 98 ? 3.958 54.825 6.395 1.00 16.92 98 GLY A CA 1
ATOM 746 C C . GLY A 1 98 ? 3.871 53.353 6.781 1.00 16.17 98 GLY A C 1
ATOM 747 O O . GLY A 1 98 ? 2.850 52.689 6.597 1.00 17.28 98 GLY A O 1
ATOM 748 N N . ILE A 1 99 ? 4.919 52.818 7.379 1.00 21.20 99 ILE A N 1
ATOM 749 C CA . ILE A 1 99 ? 4.980 51.406 7.735 1.00 28.37 99 ILE A CA 1
ATOM 750 C C . ILE A 1 99 ? 4.696 51.257 9.221 1.00 29.55 99 ILE A C 1
ATOM 751 O O . ILE A 1 99 ? 5.511 51.585 10.088 1.00 33.94 99 ILE A O 1
ATOM 756 N N . THR A 1 100 ? 3.483 50.771 9.439 1.00 28.14 100 THR A N 1
ATOM 757 C CA . THR A 1 100 ? 2.928 50.569 10.757 1.00 29.76 100 THR A CA 1
ATOM 758 C C . THR A 1 100 ? 3.180 49.196 11.427 1.00 28.78 100 THR A C 1
ATOM 759 O O . THR A 1 100 ? 3.656 48.249 10.790 1.00 25.63 100 THR A O 1
ATOM 763 N N . PRO A 1 101 ? 2.899 48.993 12.722 1.00 31.27 101 PRO A N 1
ATOM 764 C CA . PRO A 1 101 ? 2.696 47.666 13.297 1.00 29.73 101 PRO A CA 1
ATOM 765 C C . PRO A 1 101 ? 1.823 46.696 12.484 1.00 28.10 101 PRO A C 1
ATOM 766 O O . PRO A 1 101 ? 2.100 45.492 12.544 1.00 23.34 101 PRO A O 1
ATOM 770 N N . LYS A 1 102 ? 0.835 47.122 11.677 1.00 26.16 102 LYS A N 1
ATOM 771 C CA . LYS A 1 102 ? 0.157 46.211 10.735 1.00 26.04 102 LYS A CA 1
ATOM 772 C C . LYS A 1 102 ? 1.208 45.443 9.907 1.00 28.43 102 LYS A C 1
ATOM 773 O O . LYS A 1 102 ? 1.296 44.210 9.890 1.00 33.31 102 LYS A O 1
ATOM 779 N N . HIS A 1 103 ? 2.127 46.204 9.322 1.00 24.83 103 HIS A N 1
ATOM 780 C CA . HIS A 1 103 ? 3.163 45.681 8.447 1.00 22.01 103 HIS A CA 1
ATOM 781 C C . HIS A 1 103 ? 4.075 44.653 9.086 1.00 23.60 103 HIS A C 1
ATOM 782 O O . HIS A 1 103 ? 4.282 43.579 8.516 1.00 24.78 103 HIS A O 1
ATOM 789 N N . PHE A 1 104 ? 4.585 44.975 10.274 1.00 24.46 104 PHE A N 1
ATOM 790 C CA . PHE A 1 104 ? 5.448 44.109 11.060 1.00 21.10 104 PHE A CA 1
ATOM 791 C C . PHE A 1 104 ? 4.731 42.811 11.431 1.00 19.97 104 PHE A C 1
ATOM 792 O O . PHE A 1 104 ? 5.336 41.744 11.493 1.00 18.90 104 PHE A O 1
ATOM 800 N N . GLY A 1 105 ? 3.434 42.874 11.674 1.00 18.54 105 GLY A N 1
ATOM 801 C CA . GLY A 1 105 ? 2.685 41.700 12.028 1.00 16.44 105 GLY A CA 1
ATOM 802 C C . GLY A 1 105 ? 2.650 40.746 10.842 1.00 16.00 105 GLY A C 1
ATOM 803 O O . GLY A 1 105 ? 2.843 39.523 10.992 1.00 9.42 105 GLY A O 1
ATOM 804 N N . GLN A 1 106 ? 2.403 41.350 9.665 1.00 13.13 106 GLN A N 1
ATOM 805 C CA . GLN A 1 106 ? 2.407 40.595 8.416 1.00 12.14 106 GLN A CA 1
ATOM 806 C C . GLN A 1 106 ? 3.694 39.795 8.227 1.00 8.62 106 GLN A C 1
ATOM 807 O O . GLN A 1 106 ? 3.611 38.599 7.965 1.00 5.44 106 GLN A O 1
ATOM 813 N N . LEU A 1 107 ? 4.855 40.409 8.473 1.00 7.65 107 LEU A N 1
ATOM 814 C CA . LEU A 1 107 ? 6.195 39.780 8.443 1.00 12.46 107 LEU A CA 1
ATOM 815 C C . LEU A 1 107 ? 6.415 38.700 9.523 1.00 17.69 107 LEU A C 1
ATOM 816 O O . LEU A 1 107 ? 6.799 37.553 9.256 1.00 18.01 107 LEU A O 1
ATOM 821 N N . LEU A 1 108 ? 6.241 39.090 10.783 1.00 16.86 108 LEU A N 1
ATOM 822 C CA . LEU A 1 108 ? 6.419 38.222 11.911 1.00 14.40 108 LEU A CA 1
ATOM 823 C C . LEU A 1 108 ? 5.555 36.967 11.805 1.00 15.20 108 LEU A C 1
ATOM 824 O O . LEU A 1 108 ? 6.000 35.863 12.150 1.00 12.43 108 LEU A O 1
ATOM 829 N N . LYS A 1 109 ? 4.339 37.084 11.263 1.00 16.28 109 LYS A N 1
ATOM 830 C CA . LYS A 1 109 ? 3.449 35.940 11.157 1.00 21.96 109 LYS A CA 1
ATOM 831 C C . LYS A 1 109 ? 3.853 34.888 10.155 1.00 22.58 109 LYS A C 1
ATOM 832 O O . LYS A 1 109 ? 3.529 33.725 10.335 1.00 29.57 109 LYS A O 1
ATOM 838 N N . LEU A 1 110 ? 4.566 35.257 9.115 1.00 19.72 110 LEU A N 1
ATOM 839 C CA . LEU A 1 110 ? 5.038 34.357 8.081 1.00 18.03 110 LEU A CA 1
ATOM 840 C C . LEU A 1 110 ? 6.251 33.526 8.502 1.00 19.28 110 LEU A C 1
ATOM 841 O O . LEU A 1 110 ? 6.526 32.514 7.832 1.00 21.60 110 LEU A O 1
ATOM 846 N N . VAL A 1 111 ? 6.976 33.903 9.574 1.00 17.32 111 VAL A N 1
ATOM 847 C CA . VAL A 1 111 ? 8.258 33.282 9.904 1.00 16.71 111 VAL A CA 1
ATOM 848 C C . VAL A 1 111 ? 8.227 31.806 10.265 1.00 16.34 111 VAL A C 1
ATOM 849 O O . VAL A 1 111 ? 9.066 31.063 9.741 1.00 16.06 111 VAL A O 1
ATOM 853 N N . GLY A 1 112 ? 7.275 31.358 11.103 1.00 14.37 112 GLY A N 1
ATOM 854 C CA . GLY A 1 112 ? 7.135 29.962 11.506 1.00 11.96 112 GLY A CA 1
ATOM 855 C C . GLY A 1 112 ? 7.030 29.077 10.279 1.00 13.51 112 GLY A C 1
ATOM 856 O O . GLY A 1 112 ? 7.827 28.164 10.081 1.00 12.34 112 GLY A O 1
ATOM 857 N N . GLY A 1 113 ? 6.127 29.508 9.390 1.00 16.83 113 GLY A N 1
ATOM 858 C CA . GLY A 1 113 ? 5.779 28.872 8.128 1.00 12.06 113 GLY A CA 1
ATOM 859 C C . GLY A 1 113 ? 6.983 28.709 7.240 1.00 13.40 113 GLY A C 1
ATOM 860 O O . GLY A 1 113 ? 7.346 27.598 6.855 1.00 18.29 113 GLY A O 1
ATOM 861 N N . VAL A 1 114 ? 7.708 29.800 7.078 1.00 12.29 114 VAL A N 1
ATOM 862 C CA . VAL A 1 114 ? 8.898 29.756 6.245 1.00 13.98 114 VAL A CA 1
ATOM 863 C C . VAL A 1 114 ? 9.884 28.787 6.856 1.00 11.89 114 VAL A C 1
ATOM 864 O O . VAL A 1 114 ? 10.535 28.025 6.146 1.00 15.59 114 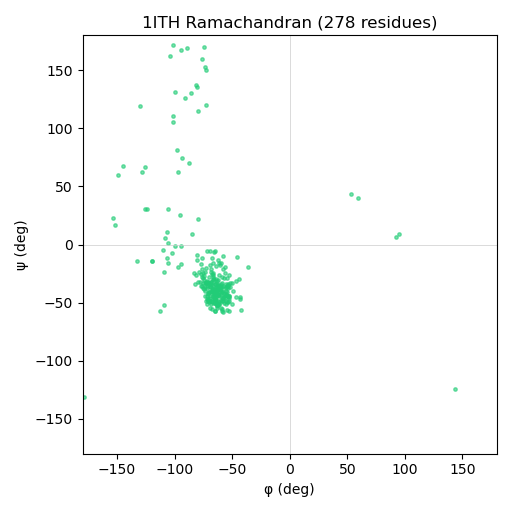VAL A O 1
ATOM 868 N N . PHE A 1 115 ? 10.011 28.741 8.180 1.00 17.68 115 PHE A N 1
ATOM 869 C CA . PHE A 1 115 ? 10.968 27.847 8.840 1.00 16.90 115 PHE A CA 1
ATOM 870 C C . PHE A 1 115 ? 10.563 26.371 8.758 1.00 15.36 115 PHE A C 1
ATOM 871 O O . PHE A 1 115 ? 11.456 25.516 8.596 1.00 13.66 115 PHE A O 1
ATOM 879 N N . GLN A 1 116 ? 9.261 26.086 8.787 1.00 11.45 116 GLN A N 1
ATOM 880 C CA . GLN A 1 116 ? 8.787 24.761 8.579 1.00 16.96 116 GLN A CA 1
ATOM 881 C C . GLN A 1 116 ? 9.092 24.253 7.157 1.00 17.55 116 GLN A C 1
ATOM 882 O O . GLN A 1 116 ? 9.602 23.122 7.028 1.00 14.90 116 GLN A O 1
ATOM 888 N N . GLU A 1 117 ? 8.830 25.052 6.114 1.00 11.42 117 GLU A N 1
ATOM 889 C CA . GLU A 1 117 ? 8.996 24.619 4.738 1.00 11.53 117 GLU A CA 1
ATOM 890 C C . GLU A 1 117 ? 10.412 24.540 4.215 1.00 13.15 117 GLU A C 1
ATOM 891 O O . GLU A 1 117 ? 10.788 23.626 3.439 1.00 14.34 117 GLU A O 1
ATOM 897 N N . GLU A 1 118 ? 11.225 25.500 4.649 1.00 8.52 118 GLU A N 1
ATOM 898 C CA . GLU A 1 118 ? 12.580 25.498 4.157 1.00 5.81 118 GLU A CA 1
ATOM 899 C C . GLU A 1 118 ? 13.683 25.360 5.160 1.00 4.68 118 GLU A C 1
ATOM 900 O O . GLU A 1 118 ? 14.805 25.093 4.723 1.00 2.00 118 GLU A O 1
ATOM 906 N N . PHE A 1 119 ? 13.424 25.529 6.463 1.00 6.11 119 PHE A N 1
ATOM 907 C CA . PHE A 1 119 ? 14.513 25.493 7.439 1.00 11.93 119 PHE A CA 1
ATOM 908 C C . PHE A 1 119 ? 14.353 24.494 8.595 1.00 13.04 119 PHE A C 1
ATOM 909 O O . PHE A 1 119 ? 14.762 24.743 9.733 1.00 16.11 119 PHE A O 1
ATOM 917 N N . SER A 1 120 ? 13.670 23.370 8.340 1.00 14.93 120 SER A N 1
ATOM 918 C CA . SER A 1 120 ? 13.650 22.204 9.238 1.00 13.18 120 SER A CA 1
ATOM 919 C C . SER A 1 120 ? 13.141 22.331 10.658 1.00 13.31 120 SER A C 1
ATOM 920 O O . SER A 1 120 ? 13.691 21.789 11.630 1.00 11.46 120 SER A O 1
ATOM 923 N N . ALA A 1 121 ? 12.061 23.098 10.778 1.00 14.58 121 ALA A N 1
ATOM 924 C CA . ALA A 1 121 ? 11.478 23.380 12.074 1.00 15.45 121 ALA A CA 1
ATOM 925 C C . ALA A 1 121 ? 10.279 22.499 12.323 1.00 15.46 121 ALA A C 1
ATOM 926 O O . ALA A 1 121 ? 9.404 22.356 11.459 1.00 14.43 121 ALA A O 1
ATOM 928 N N . ASP A 1 122 ? 10.321 21.916 13.509 1.00 14.35 122 ASP A N 1
ATOM 929 C CA . ASP A 1 122 ? 9.316 20.992 13.978 1.00 18.49 122 ASP A CA 1
ATOM 930 C C . ASP A 1 122 ? 8.023 21.661 14.374 1.00 19.75 122 ASP A C 1
ATOM 931 O O . ASP A 1 122 ? 7.999 22.886 14.463 1.00 23.21 122 ASP A O 1
ATOM 936 N N . PRO A 1 123 ? 6.916 20.985 14.650 1.00 22.03 12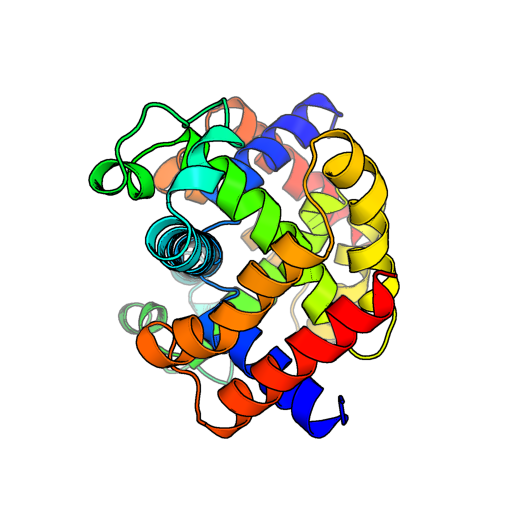3 PRO A N 1
ATOM 937 C CA . PRO A 1 123 ? 5.650 21.631 14.924 1.00 24.68 123 PRO A CA 1
ATOM 938 C C . PRO A 1 123 ? 5.613 22.407 16.244 1.00 25.03 123 PRO A C 1
ATOM 939 O O . PRO A 1 123 ? 4.814 23.337 16.415 1.00 24.64 123 PRO A O 1
ATOM 943 N N . THR A 1 124 ? 6.511 22.083 17.172 1.00 21.66 124 THR A N 1
ATOM 944 C CA . THR A 1 124 ? 6.615 22.775 18.438 1.00 21.71 124 THR A CA 1
ATOM 945 C C . THR A 1 124 ? 7.193 24.151 18.198 1.00 18.91 124 THR A C 1
ATOM 946 O O . THR A 1 124 ? 6.505 25.087 18.590 1.00 16.87 124 THR A O 1
ATOM 950 N N . THR A 1 125 ? 8.332 24.285 17.491 1.00 15.41 125 THR A N 1
ATOM 951 C CA . THR A 1 125 ? 8.994 25.517 17.106 1.00 9.82 125 THR A CA 1
ATOM 952 C C . THR A 1 125 ? 8.066 26.292 16.192 1.00 13.06 125 THR A C 1
ATOM 953 O O . THR A 1 125 ? 7.936 27.498 16.371 1.00 18.90 125 THR A O 1
ATOM 957 N N . VAL A 1 126 ? 7.362 25.690 15.243 1.00 12.67 126 VAL A N 1
ATOM 958 C CA . VAL A 1 126 ? 6.416 26.441 14.450 1.00 16.29 126 VAL A CA 1
ATOM 959 C C . VAL A 1 126 ? 5.389 27.083 15.347 1.00 18.46 126 VAL A C 1
ATOM 960 O O . VAL A 1 126 ? 5.097 28.275 15.168 1.00 24.17 126 VAL A O 1
ATOM 964 N N . ALA A 1 127 ? 4.957 26.345 16.369 1.00 18.18 127 ALA A N 1
ATOM 965 C CA . ALA A 1 127 ? 4.006 26.876 17.341 1.00 18.04 127 ALA A CA 1
ATOM 966 C C . ALA A 1 127 ? 4.592 28.036 18.163 1.00 16.71 127 ALA A C 1
ATOM 967 O O . ALA A 1 127 ? 3.985 29.104 18.326 1.00 13.40 127 ALA A O 1
ATOM 969 N N . ALA A 1 128 ? 5.808 27.870 18.667 1.00 9.38 128 ALA A N 1
ATOM 970 C CA . ALA A 1 128 ? 6.464 28.909 19.418 1.00 11.41 128 ALA A CA 1
ATOM 971 C C . ALA A 1 128 ? 6.623 30.180 18.585 1.00 14.64 128 ALA A C 1
ATOM 972 O O . ALA A 1 128 ? 6.392 31.281 19.070 1.00 15.85 128 ALA A O 1
ATOM 974 N N . TRP A 1 129 ? 6.966 30.074 17.307 1.00 19.20 129 TRP A N 1
ATOM 975 C CA . TRP A 1 129 ? 7.075 31.220 16.420 1.00 18.84 129 TRP A CA 1
ATOM 976 C C . TRP A 1 129 ? 5.737 31.877 16.158 1.00 18.44 129 TRP A C 1
ATOM 977 O O . TRP A 1 129 ? 5.696 33.089 15.991 1.00 23.84 129 TRP A O 1
ATOM 988 N N . GLY A 1 130 ? 4.618 31.175 16.176 1.00 20.01 130 GLY A N 1
ATOM 989 C CA . GLY A 1 130 ? 3.318 31.799 15.995 1.00 20.47 130 GLY A CA 1
ATOM 990 C C . GLY A 1 130 ? 2.943 32.692 17.176 1.00 25.45 130 GLY A C 1
ATOM 991 O O . GLY A 1 130 ? 2.254 33.720 17.012 1.00 28.09 130 GLY A O 1
ATOM 992 N N . ASP A 1 131 ? 3.368 32.284 18.373 1.00 28.79 131 ASP A N 1
ATOM 993 C CA . ASP A 1 131 ? 3.116 33.020 19.599 1.00 32.70 131 ASP A CA 1
ATOM 994 C C . ASP A 1 131 ? 4.115 34.129 19.789 1.00 29.73 131 ASP A C 1
ATOM 995 O O . ASP A 1 131 ? 3.738 35.160 20.344 1.00 32.31 131 ASP A O 1
ATOM 1000 N N . ALA A 1 132 ? 5.375 33.947 19.368 1.00 24.43 132 ALA A N 1
ATOM 1001 C CA . ALA A 1 132 ? 6.400 34.970 19.425 1.00 19.81 132 ALA A CA 1
ATOM 1002 C C . ALA A 1 132 ? 5.986 36.149 18.554 1.00 19.36 132 ALA A C 1
ATOM 1003 O O . ALA A 1 132 ? 6.097 37.302 18.976 1.00 23.04 132 ALA A O 1
ATOM 1005 N N . ALA A 1 133 ? 5.391 35.905 17.393 1.00 16.67 133 ALA A N 1
ATOM 1006 C CA . ALA A 1 133 ? 4.823 36.969 16.581 1.00 18.58 133 ALA A CA 1
ATOM 1007 C C . ALA A 1 133 ? 3.853 37.864 17.371 1.00 19.18 133 ALA A C 1
ATOM 1008 O O . ALA A 1 133 ? 3.948 39.096 17.320 1.00 20.95 133 ALA A O 1
ATOM 1010 N N . GLY A 1 134 ? 2.965 37.271 18.177 1.00 20.90 134 GLY A N 1
ATOM 1011 C CA . GLY A 1 134 ? 1.919 38.015 18.889 1.00 21.40 134 GLY A CA 1
ATOM 1012 C C . GLY A 1 134 ? 2.449 38.866 20.038 1.00 24.00 134 GLY A C 1
ATOM 1013 O O . GLY A 1 134 ? 2.006 39.991 20.274 1.00 27.28 134 GLY A O 1
ATOM 1014 N N . VAL A 1 135 ? 3.451 38.320 20.721 1.00 21.30 135 VAL A N 1
ATOM 1015 C CA . VAL A 1 135 ? 4.128 38.962 21.837 1.00 17.93 135 VAL A CA 1
ATOM 1016 C C . VAL A 1 135 ? 4.882 40.217 21.385 1.00 20.68 135 VAL A C 1
ATOM 1017 O O . VAL A 1 135 ? 4.743 41.310 21.955 1.00 19.34 135 VAL A O 1
ATOM 1021 N N . LEU A 1 136 ? 5.683 40.036 20.336 1.00 19.78 136 LEU A N 1
ATOM 1022 C CA . LEU A 1 136 ? 6.495 41.083 19.757 1.00 19.92 136 LEU A CA 1
ATOM 1023 C C . LEU A 1 136 ? 5.693 42.255 19.178 1.00 23.87 136 LEU A C 1
ATOM 1024 O O . LEU A 1 136 ? 6.069 43.426 19.320 1.00 25.62 136 LEU A O 1
ATOM 1029 N N . VAL A 1 137 ? 4.528 41.935 18.591 1.00 27.31 137 VAL A N 1
ATOM 1030 C CA . VAL A 1 137 ? 3.579 42.907 18.060 1.00 25.02 137 VAL A CA 1
ATOM 1031 C C . VAL A 1 137 ? 2.847 43.631 19.183 1.00 26.19 137 VAL A C 1
ATOM 1032 O O . VAL A 1 137 ? 2.459 44.801 19.031 1.00 26.24 137 VAL A O 1
ATOM 1036 N N . ALA A 1 138 ? 2.550 42.893 20.257 1.00 25.12 138 ALA A N 1
ATOM 1037 C CA . ALA A 1 138 ? 1.922 43.456 21.449 1.00 24.31 138 ALA A CA 1
ATOM 1038 C C . ALA A 1 138 ? 2.927 44.363 22.147 1.00 19.51 138 ALA A C 1
ATOM 1039 O O . ALA A 1 138 ? 2.527 45.366 22.672 1.00 19.85 138 ALA A O 1
ATOM 1041 N N . ALA A 1 139 ? 4.231 44.143 22.157 1.00 17.76 139 ALA A N 1
ATOM 1042 C CA . ALA A 1 139 ? 5.144 45.077 22.778 1.00 17.59 139 ALA A CA 1
ATOM 1043 C C . ALA A 1 139 ? 5.433 46.344 21.982 1.00 21.20 139 ALA A C 1
ATOM 1044 O O . ALA A 1 139 ? 6.032 47.299 22.464 1.00 20.62 139 ALA A O 1
ATOM 1046 N N . MET A 1 140 ? 5.026 46.345 20.727 1.00 29.53 140 MET A N 1
ATOM 1047 C CA . MET A 1 140 ? 5.268 47.438 19.808 1.00 35.70 140 MET A CA 1
ATOM 1048 C C . MET A 1 140 ? 4.402 48.665 19.947 1.00 39.88 140 MET A C 1
ATOM 1049 O O . MET A 1 140 ? 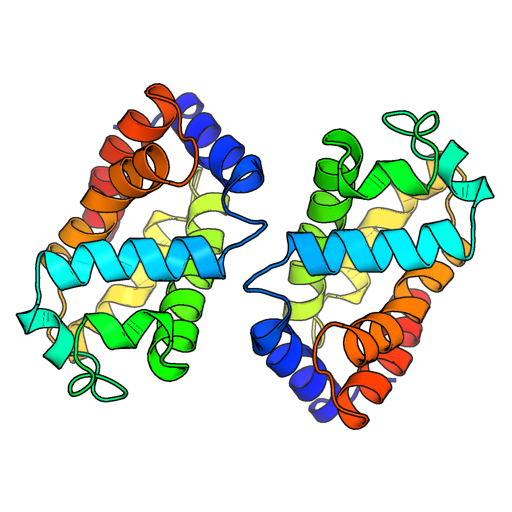4.818 49.753 19.543 1.00 45.61 140 MET A O 1
ATOM 1054 N N . LYS A 1 141 ? 3.206 48.498 20.482 1.00 44.11 141 LYS A N 1
ATOM 1055 C CA . LYS A 1 141 ? 2.305 49.607 20.702 1.00 48.02 141 LYS A CA 1
ATOM 1056 C C . LYS A 1 141 ? 2.564 50.127 22.125 1.00 50.51 141 LYS A C 1
ATOM 1057 O O . LYS A 1 141 ? 2.312 51.293 22.403 1.00 53.89 141 LYS A O 1
ATOM 1064 N N . GLY B 1 1 ? 49.108 47.912 14.069 1.00 57.13 1 GLY B N 1
ATOM 1065 C CA . GLY B 1 1 ? 48.296 48.457 15.137 1.00 57.63 1 GLY B CA 1
ATOM 1066 C C . GLY B 1 1 ? 46.873 48.518 14.574 1.00 58.67 1 GLY B C 1
ATOM 1067 O O . GLY B 1 1 ? 46.746 48.144 13.412 1.00 61.92 1 GLY B O 1
ATOM 1068 N N . LEU B 1 2 ? 45.804 48.982 15.239 1.00 54.70 2 LEU B N 1
ATOM 1069 C CA . LEU B 1 2 ? 44.508 48.969 14.588 1.00 50.07 2 LEU B CA 1
ATOM 1070 C C . LEU B 1 2 ? 43.813 50.319 14.680 1.00 49.51 2 LEU B C 1
ATOM 1071 O O . LEU B 1 2 ? 43.521 50.825 15.765 1.00 52.35 2 LEU B O 1
ATOM 1076 N N . THR B 1 3 ? 43.546 50.900 13.527 1.00 45.92 3 THR B N 1
ATOM 1077 C CA . THR B 1 3 ? 42.933 52.194 13.392 1.00 40.18 3 THR B CA 1
ATOM 1078 C C . THR B 1 3 ? 41.451 52.067 13.060 1.00 38.57 3 THR B C 1
ATOM 1079 O O . THR B 1 3 ? 40.987 50.968 12.735 1.00 43.96 3 THR B O 1
ATOM 1083 N N . ALA B 1 4 ? 40.663 53.140 13.047 1.00 32.90 4 ALA B N 1
ATOM 1084 C CA . ALA B 1 4 ? 39.241 53.042 12.704 1.00 34.41 4 ALA B CA 1
ATOM 1085 C C . ALA B 1 4 ? 38.932 52.674 11.238 1.00 29.99 4 ALA B C 1
ATOM 1086 O O . ALA B 1 4 ? 37.857 52.121 10.954 1.00 22.50 4 ALA B O 1
ATOM 1088 N N . ALA B 1 5 ? 39.865 52.972 10.307 1.00 23.22 5 ALA B N 1
ATOM 1089 C CA . ALA B 1 5 ? 39.718 52.586 8.897 1.00 25.07 5 ALA B CA 1
ATOM 1090 C C . ALA B 1 5 ? 39.839 51.052 8.720 1.00 25.55 5 ALA B C 1
ATOM 1091 O O . ALA B 1 5 ? 39.154 50.400 7.923 1.00 22.36 5 ALA B O 1
ATOM 1093 N N . GLN B 1 6 ? 40.740 50.478 9.533 1.00 22.99 6 GLN B N 1
ATOM 1094 C CA . GLN B 1 6 ? 40.968 49.053 9.570 1.00 20.48 6 GLN B CA 1
ATOM 1095 C C . GLN B 1 6 ? 39.705 48.427 10.136 1.00 19.39 6 GLN B C 1
ATOM 1096 O O . GLN B 1 6 ? 39.098 47.579 9.483 1.00 24.78 6 GLN B O 1
ATOM 1102 N N . ILE B 1 7 ? 39.202 48.929 11.249 1.00 16.26 7 ILE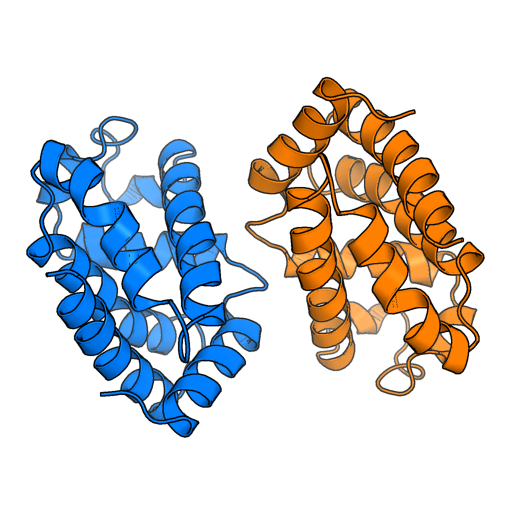 B N 1
ATOM 1103 C CA . ILE B 1 7 ? 37.996 48.381 11.864 1.00 16.32 7 ILE B CA 1
ATOM 1104 C C . ILE B 1 7 ? 36.879 48.472 10.844 1.00 19.30 7 ILE B C 1
ATOM 1105 O O . ILE B 1 7 ? 36.141 47.495 10.684 1.00 26.27 7 ILE B O 1
ATOM 1110 N N . LYS B 1 8 ? 36.872 49.495 9.991 1.00 23.29 8 LYS B N 1
ATOM 1111 C CA . LYS B 1 8 ? 35.817 49.612 8.970 1.00 25.28 8 LYS B CA 1
ATOM 1112 C C . LYS B 1 8 ? 35.915 48.564 7.852 1.00 20.91 8 LYS B C 1
ATOM 1113 O O . LYS B 1 8 ? 34.877 47.980 7.469 1.00 15.79 8 LYS B O 1
ATOM 1119 N N . ALA B 1 9 ? 37.169 48.318 7.417 1.00 12.59 9 ALA B N 1
ATOM 1120 C CA . ALA B 1 9 ? 37.424 47.347 6.384 1.00 14.06 9 ALA B CA 1
ATOM 1121 C C . ALA B 1 9 ? 36.874 46.003 6.867 1.00 17.46 9 ALA B C 1
ATOM 1122 O O . ALA B 1 9 ? 35.910 45.497 6.278 1.00 19.97 9 ALA B O 1
ATOM 1124 N N . ILE B 1 10 ? 37.339 45.502 8.024 1.00 16.27 10 ILE B N 1
ATOM 1125 C CA . ILE B 1 10 ? 36.944 44.232 8.629 1.00 17.47 10 ILE B CA 1
ATOM 1126 C C . ILE B 1 10 ? 35.438 44.141 8.818 1.00 21.46 10 ILE B C 1
ATOM 1127 O O . ILE B 1 10 ? 34.828 43.089 8.578 1.00 26.88 10 ILE B O 1
ATOM 1132 N N . GLN B 1 11 ? 34.788 45.229 9.228 1.00 23.37 11 GLN B N 1
ATOM 1133 C CA . GLN B 1 11 ? 33.375 45.149 9.504 1.00 21.10 11 GLN B CA 1
ATOM 1134 C C . GLN B 1 11 ? 32.485 45.146 8.276 1.00 22.98 11 GLN B C 1
ATOM 1135 O O . GLN B 1 11 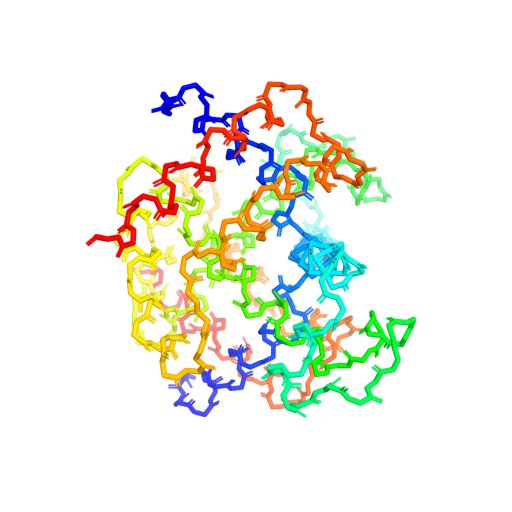? 31.445 44.448 8.258 1.00 21.12 11 GLN B O 1
ATOM 1141 N N . ASP B 1 12 ? 32.923 45.912 7.264 1.00 23.02 12 ASP B N 1
ATOM 1142 C CA . ASP B 1 12 ? 32.185 46.049 6.003 1.00 24.93 12 ASP B CA 1
ATOM 1143 C C . ASP B 1 12 ? 32.249 44.740 5.257 1.00 19.94 12 ASP B C 1
ATOM 1144 O O . ASP B 1 12 ? 31.246 44.198 4.776 1.00 21.91 12 ASP B O 1
ATOM 1149 N N . HIS B 1 13 ? 33.466 44.196 5.247 1.00 13.57 13 HIS B N 1
ATOM 1150 C CA . HIS B 1 13 ? 33.681 42.879 4.729 1.00 12.15 13 HIS B CA 1
ATOM 1151 C C . HIS B 1 13 ? 32.909 41.849 5.511 1.00 12.24 13 HIS B C 1
ATOM 1152 O O . HIS B 1 13 ? 32.413 40.914 4.880 1.00 15.08 13 HIS B O 1
ATOM 1159 N N . TRP B 1 14 ? 32.751 41.929 6.831 1.00 16.77 14 TRP B N 1
ATOM 1160 C CA . TRP B 1 14 ? 32.003 40.901 7.556 1.00 15.45 14 TRP B CA 1
ATOM 1161 C C . TRP B 1 14 ? 30.537 41.011 7.183 1.00 12.26 14 TRP B C 1
ATOM 1162 O O . TRP B 1 14 ? 30.000 39.973 6.759 1.00 17.18 14 TRP B O 1
ATOM 1173 N N . PHE B 1 15 ? 29.884 42.165 7.149 1.00 7.42 15 PHE B N 1
ATOM 1174 C CA . PHE B 1 15 ? 28.491 42.204 6.726 1.00 10.17 15 PHE B CA 1
ATOM 1175 C C . PHE B 1 15 ? 28.231 41.688 5.298 1.00 12.26 15 PHE B C 1
ATOM 1176 O O . PHE B 1 15 ? 27.263 40.939 5.058 1.00 12.85 15 PHE B O 1
ATOM 1184 N N . LEU B 1 16 ? 29.095 42.078 4.355 1.00 15.65 16 LEU B N 1
ATOM 1185 C CA . LEU B 1 16 ? 29.010 41.720 2.931 1.00 15.87 16 LEU B CA 1
ATOM 1186 C C . LEU B 1 16 ? 29.188 40.232 2.574 1.00 18.29 16 LEU B C 1
ATOM 1187 O O . LEU B 1 16 ? 28.372 39.609 1.889 1.00 18.62 16 LEU B O 1
ATOM 1192 N N . ASN B 1 17 ? 30.250 39.644 3.091 1.00 18.70 17 ASN B N 1
ATOM 1193 C CA . ASN B 1 17 ? 30.660 38.296 2.783 1.00 19.76 17 ASN B CA 1
ATOM 1194 C C . ASN B 1 17 ? 30.517 37.202 3.833 1.00 23.84 17 ASN B C 1
ATOM 1195 O O . ASN B 1 17 ? 30.500 36.005 3.489 1.00 24.88 17 ASN B O 1
ATOM 1200 N N . ILE B 1 18 ? 30.479 37.572 5.118 1.00 22.44 18 ILE B N 1
ATOM 1201 C CA . ILE B 1 18 ? 30.621 36.562 6.153 1.00 15.14 18 ILE B CA 1
ATOM 1202 C C . ILE B 1 18 ? 29.343 36.401 6.915 1.00 16.06 18 ILE B C 1
ATOM 1203 O O . ILE B 1 18 ? 28.826 35.288 6.949 1.00 17.06 18 ILE B O 1
ATOM 1208 N N . LYS B 1 19 ? 28.804 37.468 7.517 1.00 16.01 19 LYS B N 1
ATOM 1209 C CA . LYS B 1 19 ? 27.595 37.374 8.323 1.00 14.07 19 LYS B CA 1
ATOM 1210 C C . LYS B 1 19 ? 26.440 36.578 7.712 1.00 15.00 19 LYS B C 1
ATOM 1211 O O . LYS B 1 19 ? 25.646 35.951 8.415 1.00 15.99 19 LYS B O 1
ATOM 1217 N N . GLY B 1 20 ? 26.298 36.573 6.396 1.00 12.01 20 GLY B N 1
ATOM 1218 C CA . GLY B 1 20 ? 25.178 35.905 5.799 1.00 12.35 20 GLY B CA 1
ATOM 1219 C C . GLY B 1 20 ? 25.353 34.410 5.684 1.00 13.19 20 GLY B C 1
ATOM 1220 O O . GLY B 1 20 ? 24.359 33.749 5.386 1.00 14.90 20 GLY B O 1
ATOM 1221 N N . CYS B 1 21 ? 26.535 33.855 5.870 1.00 14.45 21 CYS B N 1
ATOM 1222 C CA . CYS B 1 21 ? 26.821 32.443 5.685 1.00 14.42 21 CYS B CA 1
ATOM 1223 C C . CYS B 1 21 ? 27.926 32.121 6.680 1.00 11.60 21 CYS B C 1
ATOM 1224 O O . CYS B 1 21 ? 29.037 31.694 6.338 1.00 12.67 21 CYS B O 1
ATOM 1227 N N . LEU B 1 22 ? 27.608 32.335 7.957 1.00 12.54 22 LEU B N 1
ATOM 1228 C CA . LEU B 1 22 ? 28.573 32.187 9.047 1.00 12.74 22 LEU B CA 1
ATOM 1229 C C . LEU B 1 22 ? 29.103 30.756 9.105 1.00 16.16 22 LEU B C 1
ATOM 1230 O O . LEU B 1 22 ? 30.328 30.558 9.235 1.00 13.01 22 LEU B O 1
ATOM 1235 N N . GLN B 1 23 ? 28.229 29.759 8.835 1.00 13.22 23 GLN B N 1
ATOM 1236 C CA . GLN B 1 23 ? 28.622 28.343 8.886 1.00 12.00 23 GLN B CA 1
ATOM 1237 C C . GLN B 1 23 ? 29.698 28.058 7.857 1.00 8.63 23 GLN B C 1
ATOM 1238 O O . GLN B 1 23 ? 30.749 27.523 8.229 1.00 11.71 23 GLN B O 1
ATOM 1244 N N . ALA B 1 24 ? 29.507 28.495 6.601 1.00 4.66 24 ALA B N 1
ATOM 1245 C CA . ALA B 1 24 ? 30.558 28.321 5.602 1.00 7.65 24 ALA B CA 1
ATOM 1246 C C . ALA B 1 24 ? 31.919 28.910 6.007 1.00 10.92 24 ALA B C 1
ATOM 1247 O O . ALA B 1 24 ? 32.950 28.232 5.881 1.00 16.35 24 ALA B O 1
ATOM 1249 N N . ALA B 1 25 ? 31.965 30.122 6.578 1.00 12.81 25 ALA B N 1
ATOM 1250 C CA . ALA B 1 25 ? 33.218 30.756 6.971 1.00 7.78 25 ALA B CA 1
ATOM 1251 C C . ALA B 1 25 ? 33.824 30.051 8.167 1.00 5.45 25 ALA B C 1
ATOM 1252 O O . ALA B 1 25 ? 35.030 29.783 8.203 1.00 13.51 25 ALA B O 1
ATOM 1254 N N . ALA B 1 26 ? 33.038 29.666 9.146 1.00 7.41 26 ALA B N 1
ATOM 1255 C CA . ALA B 1 26 ? 33.522 28.927 10.322 1.00 8.89 26 ALA B CA 1
ATOM 1256 C C . ALA B 1 26 ? 34.172 27.603 9.964 1.00 10.05 26 ALA B C 1
ATOM 1257 O O . ALA B 1 26 ? 35.293 27.381 10.446 1.00 12.57 26 ALA B O 1
ATOM 1259 N N . ASP B 1 27 ? 33.537 26.755 9.104 1.00 7.91 27 ASP B N 1
ATOM 1260 C CA . ASP B 1 27 ? 34.119 25.462 8.671 1.00 7.11 27 ASP B CA 1
ATOM 1261 C C . ASP B 1 27 ? 35.446 25.658 7.926 1.00 7.11 27 ASP B C 1
ATOM 1262 O O . ASP B 1 27 ? 36.438 24.992 8.235 1.00 7.06 27 ASP B O 1
ATOM 1267 N N . SER B 1 28 ? 35.597 26.612 6.983 1.00 7.67 28 SER B N 1
ATOM 1268 C CA . SER B 1 28 ? 36.871 26.804 6.314 1.00 3.80 28 SER B CA 1
ATOM 1269 C C . SER B 1 28 ? 37.913 27.421 7.192 1.00 3.98 28 SER B C 1
ATOM 1270 O O . SER B 1 28 ? 39.081 27.056 7.021 1.00 9.97 28 SER B O 1
ATOM 1273 N N . ILE B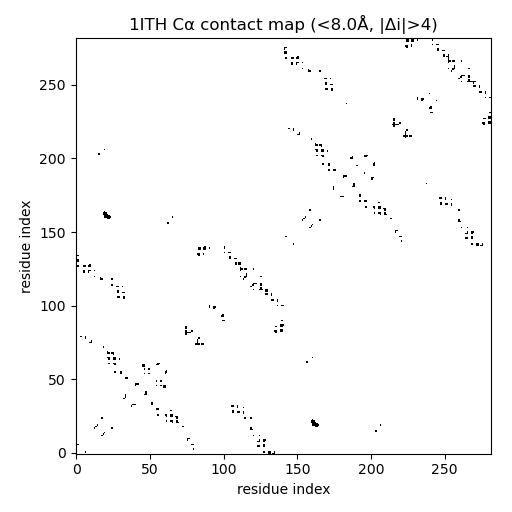 1 29 ? 37.595 28.288 8.164 1.00 7.94 29 ILE B N 1
ATOM 1274 C CA . ILE B 1 29 ? 38.607 28.853 9.060 1.00 7.74 29 ILE B CA 1
ATOM 1275 C C . ILE B 1 29 ? 39.218 27.734 9.889 1.00 7.34 29 ILE B C 1
ATOM 1276 O O . ILE B 1 29 ? 40.446 27.596 9.997 1.00 6.21 29 ILE B O 1
ATOM 1281 N N . PHE B 1 30 ? 38.389 26.880 10.469 1.00 10.49 30 PHE B N 1
ATOM 1282 C CA . PHE B 1 30 ? 38.997 25.829 11.265 1.00 16.53 30 PHE B CA 1
ATOM 1283 C C . PHE B 1 30 ? 39.594 24.746 10.396 1.00 17.72 30 PHE B C 1
ATOM 1284 O O . PHE B 1 30 ? 40.660 24.251 10.770 1.00 15.87 30 PHE B O 1
ATOM 1292 N N . PHE B 1 31 ? 39.006 24.375 9.235 1.00 18.55 31 PHE B N 1
ATOM 1293 C CA . PHE B 1 31 ? 39.605 23.372 8.350 1.00 17.09 31 PHE B CA 1
ATOM 1294 C C . PHE B 1 31 ? 41.039 23.765 7.975 1.00 15.89 31 PHE B C 1
ATOM 1295 O O . PHE B 1 31 ? 41.927 22.910 8.096 1.00 14.23 31 PHE B O 1
ATOM 1303 N N . LYS B 1 32 ? 41.289 25.046 7.650 1.00 13.19 32 LYS B N 1
ATOM 1304 C CA . LYS B 1 32 ? 42.614 25.557 7.365 1.00 11.85 32 LYS B CA 1
ATOM 1305 C C . LYS B 1 32 ? 43.468 25.412 8.610 1.00 11.01 32 LYS B C 1
ATOM 1306 O O . LYS B 1 32 ? 44.620 24.966 8.533 1.00 16.50 32 LYS B O 1
ATOM 1312 N N . TYR B 1 33 ? 42.967 25.729 9.789 1.00 11.75 33 TYR B N 1
ATOM 1313 C CA . TYR B 1 33 ? 43.788 25.548 10.991 1.00 14.66 33 TYR B CA 1
ATOM 1314 C C . TYR B 1 33 ? 44.124 24.074 11.236 1.00 12.45 33 TYR B C 1
ATOM 1315 O O . TYR B 1 33 ? 45.275 23.759 11.545 1.00 15.27 33 TYR B O 1
ATOM 1324 N N . LEU B 1 34 ? 43.186 23.143 11.068 1.00 10.72 34 LEU B N 1
ATOM 1325 C CA . LEU B 1 34 ? 43.463 21.773 11.422 1.00 15.60 34 LEU B CA 1
ATOM 1326 C C . LEU B 1 34 ? 44.283 21.154 10.320 1.00 20.58 34 LEU B C 1
ATOM 1327 O O . LEU B 1 34 ? 45.055 20.259 10.692 1.00 26.64 34 LEU B O 1
ATOM 1332 N N . THR B 1 35 ? 44.299 21.598 9.038 1.00 18.49 35 THR B N 1
ATOM 1333 C CA . THR B 1 35 ? 45.233 20.922 8.148 1.00 16.08 35 THR B CA 1
ATOM 1334 C C . THR B 1 35 ? 46.639 21.371 8.446 1.00 11.71 35 THR B C 1
ATOM 1335 O O . THR B 1 35 ? 47.561 20.564 8.190 1.00 8.35 35 THR B O 1
ATOM 1339 N N . ALA B 1 36 ? 46.790 22.604 8.971 1.00 12.63 36 ALA B N 1
ATOM 1340 C CA . ALA B 1 36 ? 48.093 23.149 9.407 1.00 13.66 36 ALA B CA 1
ATOM 1341 C C . ALA B 1 36 ? 48.583 22.627 10.761 1.00 12.03 36 ALA B C 1
ATOM 1342 O O . ALA B 1 36 ? 49.792 22.476 10.966 1.00 12.69 36 ALA B O 1
ATOM 1344 N N . TYR B 1 37 ? 47.673 22.328 11.686 1.00 13.21 37 TYR B N 1
ATOM 1345 C CA . TYR B 1 37 ? 47.956 21.815 13.037 1.00 14.31 37 TYR B CA 1
ATOM 1346 C C . TYR B 1 37 ? 47.119 20.542 13.315 1.00 14.90 37 TYR B C 1
ATOM 1347 O O . TYR B 1 37 ? 46.239 20.525 14.182 1.00 8.55 37 TYR B O 1
ATOM 1356 N N . PRO B 1 38 ? 47.301 19.442 12.573 1.00 14.88 38 PRO B N 1
ATOM 1357 C CA . PRO B 1 38 ? 46.519 18.216 12.662 1.00 13.95 38 PRO B CA 1
ATOM 1358 C C . PRO B 1 38 ? 46.433 17.625 14.057 1.00 13.05 38 PRO B C 1
ATOM 1359 O O . PRO B 1 38 ? 45.348 17.266 14.528 1.00 12.68 38 PRO B O 1
ATOM 1363 N N . GLY B 1 39 ? 47.570 17.574 14.759 1.00 13.25 39 GLY B N 1
ATOM 1364 C CA . GLY B 1 39 ? 47.598 17.106 16.137 1.00 12.61 39 GLY B CA 1
ATOM 1365 C C . GLY B 1 39 ? 46.608 17.835 17.057 1.00 12.10 39 GLY B C 1
ATOM 1366 O O . GLY B 1 39 ? 45.973 17.187 17.897 1.00 13.36 39 GLY B O 1
ATOM 1367 N N . ASP B 1 40 ? 46.330 19.131 16.878 1.00 10.43 40 ASP B N 1
ATOM 1368 C CA . ASP B 1 40 ? 45.367 19.844 17.711 1.00 10.95 40 ASP B CA 1
ATOM 1369 C C . ASP B 1 40 ? 43.932 19.375 17.587 1.00 11.29 40 ASP B C 1
ATOM 1370 O O . ASP B 1 40 ? 43.038 19.741 18.357 1.00 13.32 40 ASP B O 1
ATOM 1375 N N . LEU B 1 41 ? 43.682 18.457 16.661 1.00 15.08 41 LEU B N 1
ATOM 1376 C CA . LEU B 1 41 ? 42.373 17.847 16.493 1.00 17.99 41 LEU B CA 1
ATOM 1377 C C . LEU B 1 41 ? 42.073 17.068 17.764 1.00 18.25 41 LEU B C 1
ATOM 1378 O O . LEU B 1 41 ? 40.922 17.038 18.197 1.00 22.84 41 LEU B O 1
ATOM 1383 N N . ALA B 1 42 ? 43.124 16.568 18.434 1.00 14.89 42 ALA B N 1
ATOM 1384 C CA . ALA B 1 42 ? 42.959 15.823 19.662 1.00 18.62 42 ALA B CA 1
ATOM 1385 C C . ALA B 1 42 ? 42.313 16.628 20.799 1.00 21.09 42 ALA B C 1
ATOM 1386 O O . ALA B 1 42 ? 41.818 16.037 21.772 1.00 30.22 42 ALA B O 1
ATOM 1388 N N . PHE B 1 43 ? 42.220 17.963 20.762 1.00 20.96 43 PHE B N 1
ATOM 1389 C CA . PHE B 1 43 ? 41.579 18.680 21.869 1.00 20.76 43 PHE B CA 1
ATOM 1390 C C . PHE B 1 43 ? 40.072 18.525 21.753 1.00 21.39 43 PHE B C 1
ATOM 1391 O O . PHE B 1 43 ? 39.342 18.647 22.739 1.00 25.61 43 PHE B O 1
ATOM 1399 N N . PHE B 1 44 ? 39.548 18.205 20.585 1.00 20.47 44 PHE B N 1
ATOM 1400 C CA . PHE B 1 44 ? 38.120 18.171 20.357 1.00 21.09 44 PHE B CA 1
ATOM 1401 C C . PHE B 1 44 ? 37.589 16.743 20.460 1.00 21.58 44 PHE B C 1
ATOM 1402 O O . PHE B 1 44 ? 37.259 16.095 19.463 1.00 24.01 44 PHE B O 1
ATOM 1410 N N . HIS B 1 45 ? 37.364 16.278 21.679 1.00 19.14 45 HIS B N 1
ATOM 1411 C CA . HIS B 1 45 ? 36.933 14.904 21.961 1.00 15.48 45 HIS B CA 1
ATOM 1412 C C . HIS B 1 45 ? 35.695 14.468 21.221 1.00 15.46 45 HIS B C 1
ATOM 1413 O O . HIS B 1 45 ? 35.649 13.332 20.765 1.00 17.89 45 HIS B O 1
ATOM 1420 N N . LYS B 1 46 ? 34.714 15.349 21.032 1.00 19.06 46 LYS B N 1
ATOM 1421 C CA . LYS B 1 46 ? 33.515 15.089 20.235 1.00 19.58 46 LYS B CA 1
ATOM 1422 C C . LYS B 1 46 ? 33.788 14.748 18.749 1.00 20.34 46 LYS B C 1
ATOM 1423 O O . LYS B 1 46 ? 32.888 14.295 18.030 1.00 23.34 46 LYS B O 1
ATOM 1429 N N . PHE B 1 47 ? 34.969 15.009 18.181 1.00 13.68 47 PHE B N 1
ATOM 1430 C CA . PHE B 1 47 ? 35.214 14.597 16.818 1.00 15.01 47 PHE B CA 1
ATOM 1431 C C . PHE B 1 47 ? 36.677 14.367 16.529 1.00 13.39 47 PHE B C 1
ATOM 1432 O O . PHE B 1 47 ? 37.042 14.377 15.356 1.00 10.68 47 PHE B O 1
ATOM 1440 N N . SER B 1 48 ? 37.542 14.092 17.507 1.00 16.16 48 SER B N 1
ATOM 1441 C CA . SER B 1 48 ? 38.963 13.878 17.267 1.00 17.78 48 SER B CA 1
ATOM 1442 C C . SER B 1 48 ? 39.332 12.596 16.508 1.00 20.97 48 SER B C 1
ATOM 1443 O O . SER B 1 48 ? 40.502 12.372 16.199 1.00 24.88 48 SER B O 1
ATOM 1446 N N . SER B 1 49 ? 38.394 11.701 16.213 1.00 20.95 49 SER B N 1
ATOM 1447 C CA . SER B 1 49 ? 38.675 10.479 15.486 1.00 25.21 49 SER B CA 1
ATOM 1448 C C . SER B 1 49 ? 38.116 10.499 14.066 1.00 25.42 49 SER B C 1
ATOM 1449 O O . SER B 1 49 ? 38.048 9.464 13.386 1.00 24.52 49 SER B O 1
ATOM 1452 N N . VAL B 1 50 ? 37.565 11.650 13.668 1.00 22.86 50 VAL B N 1
ATOM 1453 C CA . VAL B 1 50 ? 37.018 11.817 12.332 1.00 18.38 50 VAL B CA 1
ATOM 1454 C C . VAL B 1 50 ? 38.253 12.121 11.483 1.00 18.10 50 VAL B C 1
ATOM 1455 O O . VAL B 1 50 ? 39.117 12.882 11.951 1.00 19.54 50 VAL B O 1
ATOM 1459 N N . PRO B 1 51 ? 38.447 11.568 10.280 1.00 16.66 51 PRO B N 1
ATOM 1460 C CA . PRO B 1 51 ? 39.567 11.946 9.427 1.00 17.36 51 PRO B CA 1
ATOM 1461 C C . PRO B 1 51 ? 39.272 13.352 8.862 1.00 16.67 51 PRO B C 1
ATOM 1462 O O . PRO B 1 51 ? 38.098 13.699 8.641 1.00 14.58 51 PRO B O 1
ATOM 1466 N N . LEU B 1 52 ? 40.321 14.142 8.587 1.00 18.62 52 LEU B N 1
ATOM 1467 C CA . LEU B 1 52 ? 40.220 15.512 8.082 1.00 18.83 52 LEU B CA 1
ATOM 1468 C C . LEU B 1 52 ? 39.192 15.761 6.982 1.00 18.87 52 LEU B C 1
ATOM 1469 O O . LEU B 1 52 ? 38.340 16.658 7.084 1.00 17.43 52 LEU B O 1
ATOM 1474 N N . TYR B 1 53 ? 39.188 14.885 5.972 1.00 15.59 53 TYR B N 1
ATOM 1475 C CA . TYR B 1 53 ? 38.224 14.974 4.890 1.00 15.64 53 TYR B CA 1
ATOM 1476 C C . TYR B 1 53 ? 36.796 14.716 5.320 1.00 16.92 53 TYR B C 1
ATOM 1477 O O . TYR B 1 53 ? 35.894 15.096 4.576 1.00 18.60 53 TYR B O 1
ATOM 1486 N N . GLY B 1 54 ? 36.520 14.141 6.488 1.00 15.84 54 GLY B N 1
ATOM 1487 C CA . GLY B 1 54 ? 35.133 14.039 6.904 1.00 14.56 54 GLY B CA 1
ATOM 1488 C C . GLY B 1 54 ? 34.616 15.150 7.803 1.00 17.91 54 GLY B C 1
ATOM 1489 O O . GLY B 1 54 ? 33.412 15.160 8.094 1.00 18.92 54 GLY B O 1
ATOM 1490 N N . LEU B 1 55 ? 35.421 16.156 8.201 1.00 16.64 55 LEU B N 1
ATOM 1491 C CA . LEU B 1 55 ? 34.974 17.184 9.140 1.00 16.74 55 LEU B CA 1
ATOM 1492 C C . LEU B 1 55 ? 33.885 18.117 8.642 1.00 18.72 55 LEU B C 1
ATOM 1493 O O . LEU B 1 55 ? 32.924 18.396 9.372 1.00 15.11 55 LEU B O 1
ATOM 1498 N N . ARG B 1 56 ? 33.964 18.600 7.392 1.00 19.26 56 ARG B N 1
ATOM 1499 C CA . ARG B 1 56 ? 32.988 19.533 6.845 1.00 16.42 56 ARG B CA 1
ATOM 1500 C C . ARG B 1 56 ? 31.559 19.009 6.797 1.00 18.86 56 ARG B C 1
ATOM 1501 O O . ARG B 1 56 ? 30.592 19.763 6.627 1.00 21.85 56 ARG B O 1
ATOM 1509 N N . SER B 1 57 ? 31.453 17.684 6.912 1.00 18.77 57 SER B N 1
ATOM 1510 C CA . SER B 1 57 ? 30.245 16.888 6.812 1.00 19.16 57 SER B CA 1
ATOM 1511 C C . SER B 1 57 ? 29.791 16.395 8.195 1.00 19.09 57 SER B C 1
ATOM 1512 O O . SER B 1 57 ? 28.655 15.962 8.410 1.00 15.98 57 SER B O 1
ATOM 1515 N N . ASN B 1 58 ? 30.682 16.464 9.169 1.00 19.11 58 ASN B N 1
ATOM 1516 C CA . ASN B 1 58 ? 30.420 16.031 10.505 1.00 18.79 58 ASN B CA 1
ATOM 1517 C C . ASN B 1 58 ? 29.619 17.093 11.281 1.00 22.25 58 ASN B C 1
ATOM 1518 O O . ASN B 1 58 ? 30.160 18.183 11.525 1.00 27.05 58 ASN B O 1
ATOM 1523 N N . PRO B 1 59 ? 28.368 16.894 11.728 1.00 18.79 59 PRO B N 1
ATOM 1524 C CA . PRO B 1 59 ? 27.631 17.803 12.608 1.00 20.05 59 PRO B CA 1
ATOM 1525 C C . PRO B 1 59 ? 28.307 18.242 13.920 1.00 20.37 59 PRO B C 1
ATOM 1526 O O . PRO B 1 59 ? 28.038 19.362 14.407 1.00 17.68 59 PRO B O 1
ATOM 1530 N N . ALA B 1 60 ? 29.232 17.434 14.485 1.00 15.36 60 ALA B N 1
ATOM 1531 C CA . ALA B 1 60 ? 29.851 17.850 15.723 1.00 12.44 60 ALA B CA 1
ATOM 1532 C C . ALA B 1 60 ? 30.869 18.933 15.412 1.00 14.81 60 ALA B C 1
ATOM 1533 O O . ALA B 1 60 ? 31.072 19.861 16.206 1.00 16.75 60 ALA B O 1
ATOM 1535 N N . TYR B 1 61 ? 31.442 18.901 14.209 1.00 13.39 61 TYR B N 1
ATOM 1536 C CA . TYR B 1 61 ? 32.369 19.937 13.783 1.00 12.05 61 TYR B CA 1
ATOM 1537 C C . TYR B 1 61 ? 31.622 21.235 13.496 1.00 12.21 61 TYR B C 1
ATOM 1538 O O . TYR B 1 61 ? 32.023 22.330 13.877 1.00 10.54 61 TYR B O 1
ATOM 1547 N N . LYS B 1 62 ? 30.507 21.095 12.806 1.00 17.27 62 LYS B N 1
ATOM 1548 C CA . LYS B 1 62 ? 29.723 22.216 12.343 1.00 18.32 62 LYS B CA 1
ATOM 1549 C C . LYS B 1 62 ? 29.145 22.997 13.485 1.00 20.25 62 LYS B C 1
ATOM 1550 O O . LYS B 1 62 ? 29.152 24.234 13.442 1.00 23.55 62 LYS B O 1
ATOM 1556 N N . ALA B 1 63 ? 28.682 22.288 14.526 1.00 17.41 63 ALA B N 1
ATOM 1557 C CA . ALA B 1 63 ? 28.192 22.950 15.719 1.00 16.46 63 ALA B CA 1
ATOM 1558 C C . ALA B 1 63 ? 29.318 23.668 16.455 1.00 13.64 63 ALA B C 1
ATOM 1559 O O . ALA B 1 63 ? 29.148 24.804 16.904 1.00 13.11 63 ALA B O 1
ATOM 1561 N N . GLN B 1 64 ? 30.502 23.061 16.499 1.00 12.90 64 GLN B N 1
ATOM 1562 C CA . GLN B 1 64 ? 31.635 23.697 17.144 1.00 13.82 64 GLN B CA 1
ATOM 1563 C C . GLN B 1 64 ? 32.120 24.942 16.409 1.00 11.73 64 GLN B C 1
ATOM 1564 O O . GLN B 1 64 ? 32.292 25.994 17.028 1.00 11.48 64 GLN B O 1
ATOM 1570 N N . THR B 1 65 ? 32.326 24.920 15.104 1.00 12.69 65 THR B N 1
ATOM 1571 C CA . THR B 1 65 ? 32.805 26.092 14.397 1.00 11.13 65 THR B CA 1
ATOM 1572 C C . THR B 1 65 ? 31.747 27.180 14.354 1.00 12.29 65 THR B C 1
ATOM 1573 O O . THR B 1 65 ? 32.074 28.367 14.456 1.00 12.24 65 THR B O 1
ATOM 1577 N N . LEU B 1 66 ? 30.465 26.825 14.237 1.00 11.07 66 LEU B N 1
ATOM 1578 C CA . LEU B 1 66 ? 29.441 27.834 14.404 1.00 13.97 66 LEU B CA 1
ATOM 1579 C C . LEU B 1 66 ? 29.461 28.399 15.834 1.00 19.65 66 LEU B C 1
ATOM 1580 O O . LEU B 1 66 ? 29.187 29.592 15.971 1.00 25.54 66 LEU B O 1
ATOM 1585 N N . THR B 1 67 ? 29.718 27.680 16.936 1.00 22.25 67 THR B N 1
ATOM 1586 C CA . THR B 1 67 ? 29.839 28.281 18.274 1.00 20.10 67 THR B CA 1
ATOM 1587 C C . THR B 1 67 ? 31.001 29.291 18.255 1.00 19.70 67 THR B C 1
ATOM 1588 O O . THR B 1 67 ? 30.854 30.393 18.815 1.00 17.43 67 THR B O 1
ATOM 1592 N N . VAL B 1 68 ? 32.133 28.977 17.592 1.00 15.60 68 VAL B N 1
ATOM 1593 C CA . VAL B 1 68 ? 33.233 29.923 17.600 1.00 19.14 68 VAL B CA 1
ATOM 1594 C C . VAL B 1 68 ? 32.832 31.143 16.752 1.00 19.30 68 VAL B C 1
ATOM 1595 O O . VAL B 1 68 ? 32.864 32.253 17.272 1.00 22.53 68 VAL B O 1
ATOM 1599 N N . ILE B 1 69 ? 32.324 31.014 15.529 1.00 14.85 69 ILE B N 1
ATOM 1600 C CA . ILE B 1 69 ? 32.070 32.147 14.666 1.00 16.81 69 ILE B CA 1
ATOM 1601 C C . ILE B 1 69 ? 31.024 33.082 15.272 1.00 17.53 69 ILE B C 1
ATOM 1602 O O . ILE B 1 69 ? 31.131 34.296 15.124 1.00 20.10 69 ILE B O 1
ATOM 1607 N N . ASN B 1 70 ? 30.075 32.544 16.028 1.00 18.13 70 ASN B N 1
ATOM 1608 C CA . ASN B 1 70 ? 29.001 33.277 16.684 1.00 21.06 70 ASN B CA 1
ATOM 1609 C C . ASN B 1 70 ? 29.598 34.188 17.770 1.00 22.29 70 ASN B C 1
ATOM 1610 O O . ASN B 1 70 ? 29.210 35.361 17.929 1.00 22.87 70 ASN B O 1
ATOM 1615 N N . TYR B 1 71 ? 30.620 33.703 18.476 1.00 20.33 71 TYR B N 1
ATOM 1616 C CA . TYR B 1 71 ? 31.338 34.520 19.437 1.00 14.44 71 TYR B CA 1
ATOM 1617 C C . TYR B 1 71 ? 32.195 35.505 18.646 1.00 15.88 71 TYR B C 1
ATOM 1618 O O . TYR B 1 71 ? 32.164 36.698 18.980 1.00 20.85 71 TYR B O 1
ATOM 1627 N N . LEU B 1 72 ? 32.992 35.136 17.634 1.00 15.45 72 LEU B N 1
ATOM 1628 C CA . LEU B 1 72 ? 33.747 36.125 16.842 1.00 15.34 72 LEU B CA 1
ATOM 1629 C C . LEU B 1 72 ? 32.858 37.202 16.262 1.00 13.52 72 LEU B C 1
ATOM 1630 O O . LEU B 1 72 ? 33.301 38.335 16.226 1.00 19.01 72 LEU B O 1
ATOM 1635 N N . ASP B 1 73 ? 31.625 36.949 15.846 1.00 14.30 73 ASP B N 1
ATOM 1636 C CA . ASP B 1 73 ? 30.726 37.972 15.336 1.00 17.76 73 ASP B CA 1
ATOM 1637 C C . ASP B 1 73 ? 30.606 39.084 16.395 1.00 19.85 73 ASP B C 1
ATOM 1638 O O . ASP B 1 73 ? 30.898 40.257 16.138 1.00 19.72 73 ASP B O 1
ATOM 1643 N N . LYS B 1 74 ? 30.360 38.676 17.649 1.00 22.66 74 LYS B N 1
ATOM 1644 C CA . LYS B 1 74 ? 30.257 39.586 18.785 1.00 20.81 74 LYS B CA 1
ATOM 1645 C C . LYS B 1 74 ? 31.588 40.327 18.954 1.00 20.41 74 LYS B C 1
ATOM 1646 O O . LYS B 1 74 ? 31.526 41.539 19.192 1.00 23.27 74 LYS B O 1
ATOM 1652 N N . VAL B 1 75 ? 32.774 39.725 18.733 1.00 15.44 75 VAL B N 1
ATOM 1653 C CA . VAL B 1 75 ? 34.059 40.430 18.792 1.00 14.58 75 VAL B CA 1
ATOM 1654 C C . VAL B 1 75 ? 34.208 41.445 17.647 1.00 19.15 75 VAL B C 1
ATOM 1655 O O . VAL B 1 75 ? 34.748 42.554 17.812 1.00 18.50 75 VAL B O 1
ATOM 1659 N N . VAL B 1 76 ? 33.764 41.108 16.439 1.00 22.22 76 VAL B N 1
ATOM 1660 C CA . VAL B 1 76 ? 33.917 42.007 15.313 1.00 21.55 76 VAL B CA 1
ATOM 1661 C C . VAL B 1 76 ? 33.031 43.230 15.480 1.00 18.78 76 VAL B C 1
ATOM 1662 O O . VAL B 1 76 ? 33.495 44.348 15.258 1.00 20.57 76 VAL B O 1
ATOM 1666 N N . ASP B 1 77 ? 31.811 43.071 15.963 1.00 14.31 77 ASP B N 1
ATOM 1667 C CA . ASP B 1 77 ? 30.931 44.188 16.226 1.00 20.50 77 ASP B CA 1
ATOM 1668 C C . ASP B 1 77 ? 31.518 45.067 17.317 1.00 25.51 77 ASP B C 1
ATOM 1669 O O . ASP B 1 77 ? 31.138 46.231 17.426 1.00 28.18 77 ASP B O 1
ATOM 1674 N N . ALA B 1 78 ? 32.469 44.564 18.115 1.00 26.04 78 ALA B N 1
ATOM 1675 C CA . ALA B 1 78 ? 33.044 45.246 19.255 1.00 24.16 78 ALA B CA 1
ATOM 1676 C C . ALA B 1 78 ? 34.448 45.723 18.985 1.00 29.13 78 ALA B C 1
ATOM 1677 O O . ALA B 1 78 ? 35.147 46.118 19.934 1.00 34.55 78 ALA B O 1
ATOM 1679 N N . LEU B 1 79 ? 34.936 45.695 17.750 1.00 29.88 79 LEU B N 1
ATOM 1680 C CA . LEU B 1 79 ? 36.308 46.076 17.522 1.00 29.29 79 LEU B CA 1
ATOM 1681 C C . LEU B 1 79 ? 36.637 47.506 17.895 1.00 33.53 79 LEU B C 1
ATOM 1682 O O . LEU B 1 79 ? 37.799 47.796 18.194 1.00 36.62 79 LEU B O 1
ATOM 1687 N N . GLY B 1 80 ? 35.699 48.453 17.897 1.00 35.25 80 GLY B N 1
ATOM 1688 C CA . GLY B 1 80 ? 36.006 49.747 18.501 1.00 42.38 80 GLY B CA 1
ATOM 1689 C C . GLY B 1 80 ? 35.681 49.680 20.019 1.00 47.41 80 GLY B C 1
ATOM 1690 O O . GLY B 1 80 ? 34.680 50.281 20.463 1.00 51.24 80 GLY B O 1
ATOM 1691 N N . GLY B 1 81 ? 36.410 48.956 20.882 1.00 41.50 81 GLY B N 1
ATOM 1692 C CA . GLY B 1 81 ? 35.954 48.916 22.255 1.00 39.12 81 GLY B CA 1
ATOM 1693 C C . GLY B 1 81 ? 36.149 47.589 22.932 1.00 37.14 81 GLY B C 1
ATOM 1694 O O . GLY B 1 81 ? 37.265 47.052 22.907 1.00 42.02 81 GLY B O 1
ATOM 1695 N N . ASN B 1 82 ? 35.104 46.982 23.482 1.00 34.97 82 ASN B N 1
ATOM 1696 C CA . ASN B 1 82 ? 35.372 45.841 24.342 1.00 35.62 82 ASN B CA 1
ATOM 1697 C C . ASN B 1 82 ? 35.661 44.482 23.723 1.00 31.26 82 ASN B C 1
ATOM 1698 O O . ASN B 1 82 ? 35.600 43.474 24.416 1.00 28.34 82 ASN B O 1
ATOM 1703 N N . ALA B 1 83 ? 36.103 44.438 22.462 1.00 31.58 83 ALA B N 1
ATOM 1704 C CA . ALA B 1 83 ? 36.560 43.222 21.797 1.00 32.24 83 ALA B CA 1
ATOM 1705 C C . ALA B 1 83 ? 37.650 42.494 22.600 1.00 33.02 83 ALA B C 1
ATOM 1706 O O . ALA B 1 83 ? 37.559 41.283 22.871 1.00 36.61 83 ALA B O 1
ATOM 1708 N N . GLY B 1 84 ? 38.679 43.233 23.040 1.00 29.63 84 GLY B N 1
ATOM 1709 C CA . GLY B 1 84 ? 39.737 42.729 23.907 1.00 24.28 84 GLY B CA 1
ATOM 1710 C C . GLY B 1 84 ? 39.200 42.075 25.169 1.00 25.07 84 GLY B C 1
ATOM 1711 O O . GLY B 1 84 ? 39.704 41.057 25.636 1.00 24.99 84 GLY B O 1
ATOM 1712 N N . ALA B 1 85 ? 38.117 42.592 25.726 1.00 26.27 85 ALA B N 1
ATOM 1713 C CA . ALA B 1 85 ? 37.547 41.985 26.916 1.00 29.54 85 ALA B CA 1
ATOM 1714 C C . ALA B 1 85 ? 36.806 40.690 26.589 1.00 29.70 85 ALA B C 1
ATOM 1715 O O . ALA B 1 85 ? 36.715 39.757 27.399 1.00 32.57 85 ALA B O 1
ATOM 1717 N N . LEU B 1 86 ? 36.255 40.635 25.380 1.00 28.32 86 LEU B N 1
ATOM 1718 C CA . LEU B 1 86 ? 35.547 39.468 24.917 1.00 24.99 86 LEU B CA 1
ATOM 1719 C C . LEU B 1 86 ? 36.569 38.378 24.575 1.00 26.35 86 LEU B C 1
ATOM 1720 O O . LEU B 1 86 ? 36.343 37.204 24.880 1.00 21.95 86 LEU B O 1
ATOM 1725 N N . MET B 1 87 ? 37.744 38.664 23.997 1.00 25.46 87 MET B N 1
ATOM 1726 C CA . MET B 1 87 ? 38.761 37.633 23.866 1.00 27.90 87 MET B CA 1
ATOM 1727 C C . MET B 1 87 ? 39.227 37.159 25.239 1.00 31.32 87 MET B C 1
ATOM 1728 O O . MET B 1 87 ? 39.317 35.947 25.460 1.00 36.45 87 MET B O 1
ATOM 1733 N N . LYS B 1 88 ? 39.435 38.097 26.182 1.00 30.60 88 LYS B N 1
ATOM 1734 C CA . LYS B 1 88 ? 39.891 37.844 27.542 1.00 28.21 88 LYS B CA 1
ATOM 1735 C C . LYS B 1 88 ? 39.016 36.808 28.235 1.00 25.69 88 LYS B C 1
ATOM 1736 O O . LYS B 1 88 ? 39.518 35.746 28.636 1.00 26.04 88 LYS B O 1
ATOM 1742 N N . ALA B 1 89 ? 37.709 37.048 28.327 1.00 15.24 89 ALA B N 1
ATOM 1743 C CA . ALA B 1 89 ? 36.781 36.090 28.898 1.00 18.02 89 ALA B CA 1
ATOM 1744 C C . ALA B 1 89 ? 36.867 34.609 28.486 1.00 21.02 89 ALA B C 1
ATOM 1745 O O . ALA B 1 89 ? 36.215 33.764 29.119 1.00 27.40 89 ALA B O 1
ATOM 1747 N N . LYS B 1 90 ? 37.625 34.187 27.464 1.00 19.38 90 LYS B N 1
ATOM 1748 C CA . LYS B 1 90 ? 37.658 32.783 27.036 1.00 16.98 90 LYS B CA 1
ATOM 1749 C C . LYS B 1 90 ? 38.980 32.101 27.361 1.00 20.03 90 LYS B C 1
ATOM 1750 O O . LYS B 1 90 ? 39.112 30.886 27.142 1.00 17.51 90 LYS B O 1
ATOM 1756 N N . VAL B 1 91 ? 39.965 32.855 27.891 1.00 22.85 91 VAL B N 1
ATOM 1757 C CA . VAL B 1 91 ? 41.272 32.333 28.262 1.00 20.82 91 VAL B CA 1
ATOM 1758 C C . VAL B 1 91 ? 41.041 31.350 29.404 1.00 26.05 91 VAL B C 1
ATOM 1759 O O . VAL B 1 91 ? 41.324 30.190 29.109 1.00 32.90 91 VAL B O 1
ATOM 1763 N N . PRO B 1 92 ? 40.444 31.575 30.609 1.00 27.23 92 PRO B N 1
ATOM 1764 C CA . PRO B 1 92 ? 40.227 30.560 31.669 1.00 26.48 92 PRO B CA 1
ATOM 1765 C C . PRO B 1 92 ? 39.748 29.201 31.184 1.00 26.05 92 PRO B C 1
ATOM 1766 O O . PRO B 1 92 ? 40.374 28.167 31.357 1.00 28.34 92 PRO B O 1
ATOM 1770 N N . SER B 1 93 ? 38.628 29.237 30.479 1.00 28.42 93 SER B N 1
ATOM 1771 C CA . SER B 1 93 ? 38.007 28.070 29.889 1.00 29.89 93 SER B CA 1
ATOM 1772 C C . SER B 1 93 ? 38.963 27.268 29.026 1.00 28.89 93 SER B C 1
ATOM 1773 O O . SER B 1 93 ? 38.999 26.047 29.134 1.00 31.73 93 SER B O 1
ATOM 1776 N N . HIS B 1 94 ? 39.758 27.919 28.173 1.00 25.77 94 HIS B N 1
ATOM 1777 C CA . HIS B 1 94 ? 40.635 27.197 27.267 1.00 22.71 94 HIS B CA 1
ATOM 1778 C C . HIS B 1 94 ? 41.900 26.772 27.970 1.00 18.93 94 HIS B C 1
ATOM 1779 O O . HIS B 1 94 ? 42.503 25.746 27.610 1.00 14.61 94 HIS B O 1
ATOM 1786 N N . ASP B 1 95 ? 42.256 27.528 28.996 1.00 17.29 95 ASP B N 1
ATOM 1787 C CA . ASP B 1 95 ? 43.442 27.246 29.785 1.00 16.92 95 ASP B CA 1
ATOM 1788 C C . ASP B 1 95 ? 43.319 25.908 30.503 1.00 13.44 95 ASP B C 1
ATOM 1789 O O . ASP B 1 95 ? 44.250 25.093 30.467 1.00 14.12 95 ASP B O 1
ATOM 1794 N N . ALA B 1 96 ? 42.120 25.631 31.036 1.00 10.19 96 ALA B N 1
ATOM 1795 C CA . ALA B 1 96 ? 41.771 24.351 31.631 1.00 10.49 96 ALA B CA 1
ATOM 1796 C C . ALA B 1 96 ? 42.203 23.214 30.735 1.00 12.48 96 ALA B C 1
ATOM 1797 O O . ALA B 1 96 ? 42.867 22.273 31.157 1.00 13.02 96 ALA B O 1
ATOM 1799 N N . MET B 1 97 ? 41.906 23.404 29.442 1.00 14.40 97 MET B N 1
ATOM 1800 C CA . MET B 1 97 ? 42.129 22.449 28.369 1.00 9.24 97 MET B CA 1
ATOM 1801 C C . MET B 1 97 ? 43.532 22.350 27.802 1.00 5.53 97 MET B C 1
ATOM 1802 O O . MET B 1 97 ? 43.839 21.401 27.068 1.00 9.83 97 MET B O 1
ATOM 1807 N N . GLY B 1 98 ? 44.432 23.242 28.165 1.00 3.89 98 GLY B N 1
ATOM 1808 C CA . GLY B 1 98 ? 45.780 23.186 27.634 1.00 2.00 98 GLY B CA 1
ATOM 1809 C C . GLY B 1 98 ? 45.997 24.074 26.422 1.00 7.68 98 GLY B C 1
ATOM 1810 O O . GLY B 1 98 ? 47.089 24.072 25.834 1.00 11.96 98 GLY B O 1
ATOM 1811 N N . ILE B 1 99 ? 45.024 24.920 26.095 1.00 12.04 99 ILE B N 1
ATOM 1812 C CA . ILE B 1 99 ? 45.035 25.796 24.923 1.00 18.06 99 ILE B CA 1
ATOM 1813 C C . ILE B 1 99 ? 45.404 27.214 25.306 1.00 18.94 99 ILE B C 1
ATOM 1814 O O . ILE B 1 99 ? 44.693 27.855 26.049 1.00 29.52 99 ILE B O 1
ATOM 1819 N N . THR B 1 100 ? 46.561 27.705 24.917 1.00 22.60 100 THR B N 1
ATOM 1820 C CA . THR B 1 100 ? 46.979 29.075 25.189 1.00 22.07 100 THR B CA 1
ATOM 1821 C C . THR B 1 100 ? 46.697 30.096 24.085 1.00 24.96 100 THR B C 1
ATOM 1822 O O . THR B 1 100 ? 46.539 29.690 22.925 1.00 24.08 100 THR B O 1
ATOM 1826 N N . PRO B 1 101 ? 46.802 31.418 24.338 1.00 30.57 101 PRO B N 1
ATOM 1827 C CA . PRO B 1 101 ? 47.085 32.457 23.339 1.00 31.76 101 PRO B CA 1
ATOM 1828 C C . PRO B 1 101 ? 48.064 32.139 22.185 1.00 31.53 101 PRO B C 1
ATOM 1829 O O . PRO B 1 101 ? 48.081 32.834 21.169 1.00 30.42 101 PRO B O 1
ATOM 1833 N N . LYS B 1 102 ? 48.934 31.126 22.273 1.00 29.35 102 LYS B N 1
ATOM 1834 C CA . LYS B 1 102 ? 49.748 30.737 21.132 1.00 29.79 102 LYS B CA 1
ATOM 1835 C C . LYS B 1 102 ? 48.822 30.084 20.100 1.00 28.40 102 LYS B C 1
ATOM 1836 O O . LYS B 1 102 ? 48.910 30.473 18.933 1.00 27.87 102 LYS B O 1
ATOM 1842 N N . HIS B 1 103 ? 47.880 29.212 20.527 1.00 22.71 103 HIS B N 1
ATOM 1843 C CA . HIS B 1 103 ? 46.907 28.515 19.661 1.00 24.12 103 HIS B CA 1
ATOM 1844 C C . HIS B 1 103 ? 45.887 29.430 19.015 1.00 20.13 103 HIS B C 1
ATOM 1845 O O . HIS B 1 103 ? 45.526 29.260 17.853 1.00 18.52 103 HIS B O 1
ATOM 1852 N N . PHE B 1 104 ? 45.438 30.414 19.794 1.00 20.69 104 PHE B N 1
ATOM 1853 C CA . PHE B 1 104 ? 44.533 31.456 19.359 1.00 22.57 104 PHE B CA 1
ATOM 1854 C C . PHE B 1 104 ? 45.181 32.316 18.298 1.00 22.21 104 PHE B C 1
ATOM 1855 O O . PHE B 1 104 ? 44.530 32.689 17.333 1.00 24.56 104 PHE B O 1
ATOM 1863 N N . GLY B 1 105 ? 46.449 32.668 18.439 1.00 25.96 105 GLY B N 1
ATOM 1864 C CA . GLY B 1 105 ? 47.177 33.479 17.469 1.00 29.59 105 GLY B CA 1
ATOM 1865 C C . GLY B 1 105 ? 47.326 32.741 16.150 1.00 29.87 105 GLY B C 1
ATOM 1866 O O . GLY B 1 105 ? 47.221 33.315 15.066 1.00 30.19 105 GLY B O 1
ATOM 1867 N N . GLN B 1 106 ? 47.603 31.446 16.255 1.00 29.16 106 GLN B N 1
ATOM 1868 C CA . GLN B 1 106 ? 47.602 30.551 15.117 1.00 23.72 106 GLN B CA 1
ATOM 1869 C C . GLN B 1 106 ? 46.244 30.558 14.394 1.00 23.34 106 GLN B C 1
ATOM 1870 O O . GLN B 1 106 ? 46.235 30.578 13.163 1.00 24.26 106 GLN B O 1
ATOM 1876 N N . LEU B 1 107 ? 45.085 30.548 15.064 1.00 19.65 107 LEU B N 1
ATOM 1877 C CA . LEU B 1 107 ? 43.804 30.594 14.368 1.00 22.62 107 LEU B CA 1
ATOM 1878 C C . LEU B 1 107 ? 43.550 31.997 13.775 1.00 25.20 107 LEU B C 1
ATOM 1879 O O . LEU B 1 107 ? 43.194 32.173 12.601 1.00 27.35 107 LEU B O 1
ATOM 1884 N N . LEU B 1 108 ? 43.769 33.057 14.540 1.00 20.51 108 LEU B N 1
ATOM 1885 C CA . LEU B 1 108 ? 43.535 34.402 14.073 1.00 18.34 108 LEU B CA 1
ATOM 1886 C C . LEU B 1 108 ? 44.500 34.834 12.949 1.00 17.87 108 LEU B C 1
ATOM 1887 O O . LEU B 1 108 ? 44.150 35.670 12.143 1.00 19.60 108 LEU B O 1
ATOM 1892 N N . LYS B 1 109 ? 45.692 34.294 12.786 1.00 16.65 109 LYS B N 1
ATOM 1893 C CA . LYS B 1 109 ? 46.663 34.612 11.755 1.00 22.23 109 LYS B CA 1
ATOM 1894 C C . LYS B 1 109 ? 46.200 34.055 10.415 1.00 25.08 109 LYS B C 1
ATOM 1895 O O . LYS B 1 109 ? 46.678 34.472 9.352 1.00 32.61 109 LYS B O 1
ATOM 1901 N N . LEU B 1 110 ? 45.297 33.079 10.392 1.00 24.19 110 LEU B N 1
ATOM 1902 C CA . LEU B 1 110 ? 44.845 32.465 9.156 1.00 22.08 110 LEU B CA 1
ATOM 1903 C C . LEU B 1 110 ? 43.572 33.057 8.572 1.00 17.77 110 LEU B C 1
ATOM 1904 O O . LEU B 1 110 ? 43.263 32.826 7.405 1.00 19.98 110 LEU B O 1
ATOM 1909 N N . VAL B 1 111 ? 42.756 33.812 9.305 1.00 18.45 111 VAL B N 1
ATOM 1910 C CA . VAL B 1 111 ? 41.468 34.209 8.745 1.00 18.99 111 VAL B CA 1
ATOM 1911 C C . VAL B 1 111 ? 41.576 35.285 7.652 1.00 20.42 111 VAL B C 1
ATOM 1912 O O . VAL B 1 111 ? 40.718 35.329 6.773 1.00 28.07 111 VAL B O 1
ATOM 1916 N N . GLY B 1 112 ? 42.617 36.118 7.577 1.00 21.75 112 GLY B N 1
ATOM 1917 C CA . GLY B 1 112 ? 42.772 37.092 6.517 1.00 16.47 112 GLY B CA 1
ATOM 1918 C C . GLY B 1 112 ? 42.919 36.342 5.212 1.00 16.88 112 GLY B C 1
ATOM 1919 O O . GLY B 1 112 ? 42.234 36.636 4.228 1.00 19.09 112 GLY B O 1
ATOM 1920 N N . GLY B 1 113 ? 43.756 35.315 5.257 1.00 13.14 113 GLY B N 1
ATOM 1921 C CA . GLY B 1 113 ? 44.033 34.413 4.123 1.00 14.17 113 GLY B CA 1
ATOM 1922 C C . GLY B 1 113 ? 42.802 33.623 3.693 1.00 16.92 113 GLY B C 1
ATOM 1923 O O . GLY B 1 113 ? 42.413 33.708 2.523 1.00 18.75 113 GLY B O 1
ATOM 1924 N N . VAL B 1 114 ? 42.099 32.941 4.611 1.00 15.00 114 VAL B N 1
ATOM 1925 C CA . VAL B 1 114 ? 40.871 32.247 4.247 1.00 15.03 114 VAL B CA 1
ATOM 1926 C C . VAL B 1 114 ? 39.879 33.257 3.693 1.00 17.10 114 VAL B C 1
ATOM 1927 O O . VAL B 1 114 ? 39.146 32.926 2.749 1.00 17.45 114 VAL B O 1
ATOM 1931 N N . PHE B 1 115 ? 39.802 34.502 4.210 1.00 15.85 115 PHE B N 1
ATOM 1932 C CA . PHE B 1 115 ? 38.825 35.426 3.645 1.00 13.72 115 PHE B CA 1
ATOM 1933 C C . PHE B 1 115 ? 39.255 35.884 2.251 1.00 12.33 115 PHE B C 1
ATOM 1934 O O . PHE B 1 115 ? 38.386 36.096 1.397 1.00 15.04 115 PHE B O 1
ATOM 1942 N N . GLN B 1 116 ? 40.535 36.019 1.965 1.00 10.94 116 GLN B N 1
ATOM 1943 C CA . GLN B 1 116 ? 40.954 36.340 0.630 1.00 16.18 116 GLN B CA 1
ATOM 1944 C C . GLN B 1 116 ? 40.637 35.139 -0.273 1.00 18.60 116 GLN B C 1
ATOM 1945 O O . GLN B 1 116 ? 39.847 35.265 -1.208 1.00 21.61 116 GLN B O 1
ATOM 1951 N N . GLU B 1 117 ? 41.116 33.936 0.041 1.00 19.11 117 GLU B N 1
ATOM 1952 C CA . GLU B 1 117 ? 40.923 32.735 -0.783 1.00 21.35 117 GLU B CA 1
ATOM 1953 C C . GLU B 1 117 ? 39.475 32.377 -1.113 1.00 19.92 117 GLU B C 1
ATOM 1954 O O . GLU B 1 117 ? 39.123 31.955 -2.230 1.00 18.20 117 GLU B O 1
ATOM 1960 N N . GLU B 1 118 ? 38.563 32.580 -0.167 1.00 18.85 118 GLU B N 1
ATOM 1961 C CA . GLU B 1 118 ? 37.210 32.084 -0.362 1.00 13.54 118 GLU B CA 1
ATOM 1962 C C . GLU B 1 118 ? 36.127 33.065 -0.060 1.00 10.70 118 GLU B C 1
ATOM 1963 O O . GLU B 1 118 ? 34.981 32.763 -0.407 1.00 7.67 118 GLU B O 1
ATOM 1969 N N . PHE B 1 119 ? 36.402 34.191 0.620 1.00 10.15 119 PHE B N 1
ATOM 1970 C CA . PHE B 1 119 ? 35.318 35.096 0.955 1.00 11.69 119 PHE B CA 1
ATOM 1971 C C . PHE B 1 119 ? 35.513 36.539 0.454 1.00 17.11 119 PHE B C 1
ATOM 1972 O O . PHE B 1 119 ? 35.004 37.508 1.016 1.00 19.42 119 PHE B O 1
ATOM 1980 N N . SER B 1 120 ? 36.206 36.684 -0.676 1.00 17.07 120 SER B N 1
ATOM 1981 C CA . SER B 1 120 ? 36.330 37.911 -1.451 1.00 21.79 120 SER B CA 1
ATOM 1982 C C . SER B 1 120 ? 36.792 39.156 -0.684 1.00 22.88 120 SER B C 1
ATOM 1983 O O . SER B 1 120 ? 36.265 40.278 -0.816 1.00 21.54 120 SER B O 1
ATOM 1986 N N . ALA B 1 121 ? 37.801 38.915 0.156 1.00 20.71 121 ALA B N 1
ATOM 1987 C CA . ALA B 1 121 ? 38.382 39.997 0.914 1.00 17.78 121 ALA B CA 1
ATOM 1988 C C . ALA B 1 121 ? 39.445 40.686 0.084 1.00 17.06 121 ALA B C 1
ATOM 1989 O O . ALA B 1 121 ? 40.334 40.062 -0.514 1.00 14.79 121 ALA B O 1
ATOM 1991 N N . ASP B 1 122 ? 39.331 41.999 0.033 1.00 19.84 122 ASP B N 1
ATOM 1992 C CA . ASP B 1 122 ? 40.280 42.843 -0.652 1.00 22.72 122 ASP B CA 1
ATOM 1993 C C . ASP B 1 122 ? 41.562 42.989 0.200 1.00 25.10 122 ASP B C 1
ATOM 1994 O O . ASP B 1 122 ? 41.570 42.741 1.427 1.00 23.87 122 ASP B O 1
ATOM 1999 N N . PRO B 1 123 ? 42.693 43.372 -0.406 1.00 27.18 123 PRO B N 1
ATOM 2000 C CA . PRO B 1 123 ? 43.979 43.481 0.268 1.00 27.80 123 PRO B CA 1
ATOM 2001 C C . PRO B 1 123 ? 43.978 44.321 1.557 1.00 28.54 123 PRO B C 1
ATOM 2002 O O . PRO B 1 123 ? 44.666 44.022 2.551 1.00 24.42 123 PRO B O 1
ATOM 2006 N N . THR B 1 124 ? 43.129 45.349 1.585 1.00 27.15 124 THR B N 1
ATOM 2007 C CA . THR B 1 124 ? 43.100 46.248 2.728 1.00 25.34 124 THR B CA 1
ATOM 2008 C C . THR B 1 124 ? 42.495 45.478 3.896 1.00 25.55 124 THR B C 1
ATOM 2009 O O . THR B 1 124 ? 43.138 45.442 4.957 1.00 23.64 124 THR B O 1
ATOM 2013 N N . THR B 1 125 ? 41.363 44.767 3.654 1.00 24.72 125 THR B N 1
ATOM 2014 C CA . THR B 1 125 ? 40.748 43.886 4.638 1.00 22.50 125 THR B CA 1
ATOM 2015 C C . THR B 1 125 ? 41.753 42.806 5.081 1.00 23.07 125 THR B C 1
ATOM 2016 O O . THR B 1 125 ? 41.946 42.628 6.288 1.00 24.19 125 THR B O 1
ATOM 2020 N N . VAL B 1 126 ? 42.454 42.102 4.176 1.00 19.91 126 VAL B N 1
ATOM 2021 C CA . VAL B 1 126 ? 43.402 41.056 4.584 1.00 17.40 126 VAL B CA 1
ATOM 2022 C C . VAL B 1 126 ? 44.495 41.582 5.508 1.00 15.40 126 VAL B C 1
ATOM 2023 O O . VAL B 1 126 ? 44.705 41.019 6.576 1.00 18.45 126 VAL B O 1
ATOM 2027 N N . ALA B 1 127 ? 45.112 42.720 5.177 1.00 21.39 127 ALA B N 1
ATOM 2028 C CA . ALA B 1 127 ? 46.126 43.390 6.003 1.00 18.99 127 ALA B CA 1
ATOM 2029 C C . ALA B 1 127 ? 45.537 43.828 7.328 1.00 18.57 127 ALA B C 1
ATOM 2030 O O . ALA B 1 127 ? 46.187 43.651 8.362 1.00 20.47 127 ALA B O 1
ATOM 2032 N N . ALA B 1 128 ? 44.290 44.314 7.346 1.00 16.02 128 ALA B N 1
ATOM 2033 C CA . ALA B 1 128 ? 43.656 44.714 8.614 1.00 16.89 128 ALA B CA 1
ATOM 2034 C C . ALA B 1 128 ? 43.407 43.522 9.510 1.00 18.72 128 ALA B C 1
ATOM 2035 O O . ALA B 1 128 ? 43.403 43.647 10.737 1.00 20.81 128 ALA B O 1
ATOM 2037 N N . TRP B 1 129 ? 43.174 42.339 8.935 1.00 18.31 129 TRP B N 1
ATOM 2038 C CA . TRP B 1 129 ? 42.968 41.157 9.742 1.00 11.44 129 TRP B CA 1
ATOM 2039 C C . TRP B 1 129 ? 44.316 40.768 10.303 1.00 8.27 129 TRP B C 1
ATOM 2040 O O . TRP B 1 129 ? 44.397 40.403 11.481 1.00 12.32 129 TRP B O 1
ATOM 2051 N N . GLY B 1 130 ? 45.405 40.991 9.566 1.00 9.72 130 GLY B N 1
ATOM 2052 C CA . GLY B 1 130 ? 46.757 40.705 10.054 1.00 14.65 130 GLY B CA 1
ATOM 2053 C C . GLY B 1 130 ? 47.071 41.482 11.314 1.00 21.87 130 GLY B C 1
ATOM 2054 O O . GLY B 1 130 ? 47.565 40.901 12.285 1.00 26.24 130 GLY B O 1
ATOM 2055 N N . ASP B 1 131 ? 46.746 42.781 11.288 1.00 27.28 131 ASP B N 1
ATOM 2056 C CA . ASP B 1 131 ? 46.836 43.641 12.451 1.00 28.83 131 ASP B CA 1
ATOM 2057 C C . ASP B 1 131 ? 45.893 43.202 13.563 1.00 28.58 131 ASP B C 1
ATOM 2058 O O . ASP B 1 131 ? 46.341 43.007 14.708 1.00 30.53 131 ASP B O 1
ATOM 2063 N N . ALA B 1 132 ? 44.596 43.013 13.295 1.00 25.03 132 ALA B N 1
ATOM 2064 C CA . ALA B 1 132 ? 43.645 42.573 14.323 1.00 26.88 132 ALA B CA 1
ATOM 2065 C C . ALA B 1 132 ? 44.059 41.306 15.117 1.00 26.67 132 ALA B C 1
ATOM 2066 O O . ALA B 1 132 ? 43.858 41.184 16.332 1.00 25.13 132 ALA B O 1
ATOM 2068 N N . ALA B 1 133 ? 44.695 40.340 14.481 1.00 25.61 133 ALA B N 1
ATOM 2069 C CA . ALA B 1 133 ? 45.110 39.149 15.176 1.00 29.98 133 ALA B CA 1
ATOM 2070 C C . ALA B 1 133 ? 46.087 39.570 16.279 1.00 32.42 133 ALA B C 1
ATOM 2071 O O . ALA B 1 133 ? 45.835 39.282 17.454 1.00 33.89 133 ALA B O 1
ATOM 2073 N N . GLY B 1 134 ? 47.121 40.353 15.930 1.00 32.14 134 GLY B N 1
ATOM 2074 C CA . GLY B 1 134 ? 48.145 40.809 16.864 1.00 31.34 134 GLY B CA 1
ATOM 2075 C C . GLY B 1 134 ? 47.561 41.556 18.079 1.00 32.57 134 GLY B C 1
ATOM 2076 O O . GLY B 1 134 ? 47.982 41.356 19.230 1.00 36.56 134 GLY B O 1
ATOM 2077 N N . VAL B 1 135 ? 46.582 42.413 17.781 1.00 27.77 135 VAL B N 1
ATOM 2078 C CA . VAL B 1 135 ? 45.836 43.173 18.758 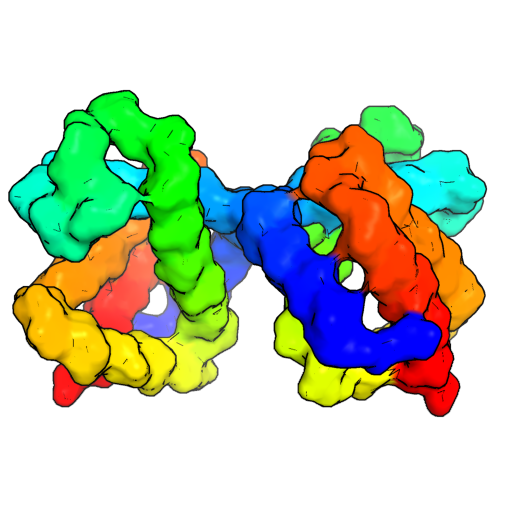1.00 21.85 135 VAL B CA 1
ATOM 2079 C C . VAL B 1 135 ? 45.058 42.239 19.694 1.00 28.28 135 VAL B C 1
ATOM 2080 O O . VAL B 1 135 ? 45.194 42.307 20.930 1.00 32.65 135 VAL B O 1
ATOM 2084 N N . LEU B 1 136 ? 44.269 41.311 19.132 1.00 27.08 136 LEU B N 1
ATOM 2085 C CA . LEU B 1 136 ? 43.357 40.500 19.927 1.00 28.46 136 LEU B CA 1
ATOM 2086 C C . LEU B 1 136 ? 44.041 39.445 20.806 1.00 29.27 136 LEU B C 1
ATOM 2087 O O . LEU B 1 136 ? 43.649 39.212 21.956 1.00 26.84 136 LEU B O 1
ATOM 2092 N N . VAL B 1 137 ? 45.119 38.850 20.316 1.00 28.82 137 VAL B N 1
ATOM 2093 C CA . VAL B 1 137 ? 45.938 37.957 21.119 1.00 30.78 137 VAL B CA 1
ATOM 2094 C C . VAL B 1 137 ? 46.610 38.712 22.268 1.00 32.35 137 VAL B C 1
ATOM 2095 O O . VAL B 1 137 ? 46.852 38.123 23.324 1.00 33.84 137 VAL B O 1
ATOM 2099 N N . ALA B 1 138 ? 46.992 39.988 22.085 1.00 30.88 138 ALA B N 1
ATOM 2100 C CA . ALA B 1 138 ? 47.636 40.809 23.101 1.00 31.21 138 ALA B CA 1
ATOM 2101 C C . ALA B 1 138 ? 46.635 41.121 24.224 1.00 34.00 138 ALA B C 1
ATOM 2102 O O . ALA B 1 138 ? 46.983 41.198 25.402 1.00 32.80 138 ALA B O 1
ATOM 2104 N N . ALA B 1 139 ? 45.360 41.241 23.886 1.00 33.90 139 ALA B N 1
ATOM 2105 C CA . ALA B 1 139 ? 44.316 41.483 24.859 1.00 37.19 139 ALA B CA 1
ATOM 2106 C C . ALA B 1 139 ? 44.113 40.396 25.902 1.00 42.28 139 ALA B C 1
ATOM 2107 O O . ALA B 1 139 ? 43.389 40.572 26.892 1.00 46.74 139 ALA B O 1
ATOM 2109 N N . MET B 1 140 ? 44.703 39.230 25.664 1.00 45.89 140 MET B N 1
ATOM 2110 C CA . MET B 1 140 ? 44.458 38.090 26.508 1.00 49.48 140 MET B CA 1
ATOM 2111 C C . MET B 1 140 ? 45.310 38.088 27.761 1.00 53.84 140 MET B C 1
ATOM 2112 O O . MET B 1 140 ? 44.879 37.544 28.785 1.00 54.67 140 MET B O 1
ATOM 2117 N N . LYS B 1 141 ? 46.460 38.761 27.720 1.00 58.06 141 LYS B N 1
ATOM 2118 C CA . LYS B 1 141 ? 47.229 38.959 28.934 1.00 62.93 141 LYS B CA 1
ATOM 2119 C C . LYS B 1 141 ? 46.554 40.122 29.671 1.00 64.21 141 LYS B C 1
ATOM 2120 O O . LYS B 1 141 ? 46.323 40.023 30.873 1.00 67.90 141 LYS B O 1
#

Solvent-accessible surface area: 13338 Å² total; per-residue (Å²): 66,44,82,87,75,30,30,128,18,0,66,58,11,6,60,139,32,0,5,8,46,0,38,43,0,1,10,4,3,18,47,86,11,0,69,48,76,76,58,28,21,66,74,33,148,111,8,43,113,32,66,58,195,22,0,102,94,34,108,32,1,58,49,53,2,4,72,43,2,32,56,9,4,77,0,4,82,18,17,70,60,83,4,18,63,44,8,84,63,72,25,93,60,54,80,93,122,44,25,52,40,138,23,29,15,34,19,5,122,26,0,5,35,3,0,95,134,90,21,89,8,73,106,91,4,38,60,1,5,30,56,0,2,33,54,1,51,71,40,2,209,79,46,76,81,74,39,29,118,17,0,60,66,14,7,56,141,39,0,3,8,41,0,33,48,0,0,8,4,1,26,45,67,10,0,71,55,79,73,60,30,23,67,68,45,153,173,8,41,108,28,67,49,189,21,0,101,94,33,104,34,1,62,48,69,2,5,70,44,0,28,55,8,3,80,0,2,82,15,13,68,60,96,4,22,59,44,10,88,63,79,34,95,59,50,87,91,113,47,24,61,33,151,39,29,16,50,15,6,167,40,0,6,27,0,0,92,109,87,22,88,10,70,99,91,4,34,62,1,2,50,46,0,7,50,57,3,27,51,27,11,179

CATH classification: 1.10.490.10

B-factor: mean 20.07, std 10.11, range [2.0, 79.01]

Nearest PDB structures (foldseek):
  1ith-assembly1_A  TM=1.007E+00  e=1.171E-19  Urechis caupo
  2nrl-assembly1_A  TM=9.016E-01  e=2.684E-04  Thunnus atlanticus
  1myt-assembly1_A  TM=9.065E-01  e=8.361E-04  Thunnus albacares
  1yma-assembly1_A  TM=8.672E-01  e=7.958E-04  Equus caballus
  7l3u-assembly1_A  TM=8.918E-01  e=6.657E-03  Physeter macrocephalus

Radius of gyration: 20.24 Å; Cα contacts (8 Å, |Δi|>4): 318; chains: 2; bounding box: 50×48×42 Å

InterPro domains:
  IPR000971 Globin [PF00042] (29-141)
  IPR000971 Globin [PS01033] (2-142)
  IPR009050 Globin-like superfamily [SSF46458] (2-141)
  IPR012292 Globin/Protoglobin [G3DSA:1.10.490.10] (1-142)
  IPR044399 Myoglobin-like, M family globin domain [cd01040] (11-141)

Secondary structure (DSSP, 8-state):
---HHHHHHHHHHIIIIIGGGHHHHHHHHHHHHHHHSGGGGGG-TTTTTS-GGGGGG-HHHHHHHHHHHHHHHHHHHTTTTTHHHHHHTTHHHHHTTT--HHHHHHHHHHHHHHHHHHS---HHHHHHHHHHHHHHHHTT-/---HHHHHHHHHHIIIIIGGGHHHHHHHHHHHHHHHSGGGGGG-TTTTTS-GGGGGG-HHHHHHHHHHHHHHHHHHHTTTTTHHHHHHTTHHHHHHHT--HHHHHHHHTTHHHHHHHHH---HHHHHHHHHHHHHHHHTT-

Organism: Urechis caupo (NCBI:txid6431)